Protein AF-A0AAP0LU24-F1 (afdb_monomer_lite)

Organism: NCBI:txid2935761

pLDDT: mean 80.79, std 16.08, range [33.75, 95.12]

InterPro domains:
  IPR026082 ABC transporter A [PTHR19229] (1-252)
  IPR027417 P-loop containing nucleoside triphosphate hydrolase [G3DSA:3.40.50.300] (1-96)
  IPR027417 P-loop containing nucleoside triphosphate hydrolase [SSF52540] (2-59)
  IPR056264 ABCA1-4-like, C-terminal R2 regulatory domain [PF23321] (179-240)

Sequence (254 aa):
MWEVISRLSTRQGKTAVILTTHSMNEAQALCTRIGIMVGGQLRCIGSPQHLKTRFGNFLELEVKPTEVSSVDLEDLCQIIQERVFDIPSQRRSLLDDLEVCIGGIDSISSENATAAEISLSQEMLLIVGRWLGNEERIKTLISSSSSPDRIFGEQLSEQLVRDGGIQLPIFSEWWLAKEKFAVIDSFILSSFPGSTFQGCNGLSVKYQLPFSEGLSVADVFGFLEQNRNRLGIAEYSISQSTLETIFNHFAANS

Secondary structure (DSSP, 8-state):
-HHHHHHHHTSTT--------S-HHHHHHH-SSEEEEETTEEEEEE-HHHHHHHH--EEEEEEEEPPPPHHHHHHHHHHHHHHHH-S--TTSTTTHHHHTTS------------GGG-EEEHHHHHHHHHHTT-HHHHHHHHHT---TTHHHHHHHHHHHHHHSEEEHHHHHHHHHHHHHHHHHHHHHHHHSTT-EEEEEETTEEEEEEE--TT--HHHHHHHHHHHHHHHTEEEEEEEEPPHHHHHHHHHHT-

Structure (mmCIF, N/CA/C/O backbone):
data_AF-A0AAP0LU24-F1
#
_entry.id   AF-A0AAP0LU24-F1
#
loop_
_atom_site.group_PDB
_atom_site.id
_atom_site.type_symbol
_atom_site.label_atom_id
_atom_site.label_alt_id
_atom_site.label_comp_id
_atom_site.label_asym_id
_atom_site.label_entity_id
_atom_site.label_seq_id
_atom_site.pdbx_PDB_ins_code
_atom_site.Cartn_x
_atom_site.Cartn_y
_atom_site.Cartn_z
_atom_site.occupancy
_atom_site.B_iso_or_equiv
_atom_site.auth_seq_id
_atom_site.auth_comp_id
_atom_site.auth_asym_id
_atom_site.auth_atom_id
_atom_site.pdbx_PDB_model_num
ATOM 1 N N . MET A 1 1 ? 0.987 4.070 38.738 1.00 60.12 1 MET A N 1
ATOM 2 C CA . MET A 1 1 ? 0.000 5.080 38.285 1.00 60.12 1 MET A CA 1
ATOM 3 C C . MET A 1 1 ? -1.311 4.420 37.845 1.00 60.12 1 MET A C 1
ATOM 5 O 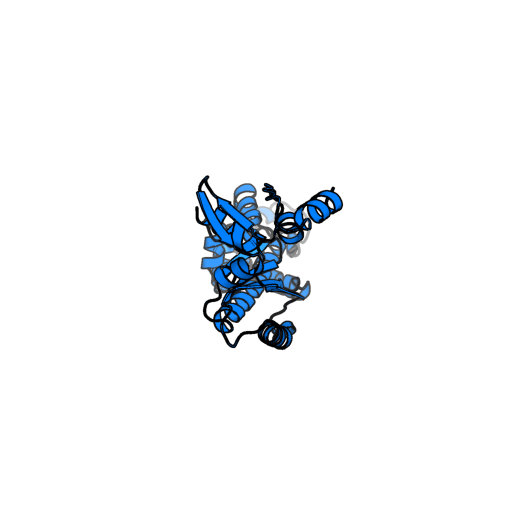O . MET A 1 1 ? -2.324 4.673 38.482 1.00 60.12 1 MET A O 1
ATOM 9 N N . TRP A 1 2 ? -1.288 3.495 36.878 1.00 71.44 2 TRP A N 1
ATOM 10 C CA . TRP A 1 2 ? -2.450 2.711 36.408 1.00 71.44 2 TRP A CA 1
ATOM 11 C C . TRP A 1 2 ? -3.229 1.981 37.512 1.00 71.44 2 TRP A C 1
ATOM 13 O O . TRP A 1 2 ? -4.454 2.048 37.547 1.00 71.44 2 TRP A O 1
ATOM 23 N N . GLU A 1 3 ? -2.533 1.376 38.483 1.00 70.19 3 GLU A N 1
ATOM 24 C CA . GLU A 1 3 ? -3.189 0.747 39.639 1.00 70.19 3 GLU A CA 1
ATOM 25 C C . GLU A 1 3 ? -4.012 1.727 40.477 1.00 70.19 3 GLU A C 1
ATOM 27 O O . GLU A 1 3 ? -5.044 1.352 41.020 1.00 70.19 3 GLU A O 1
ATOM 32 N N . VAL A 1 4 ? -3.580 2.984 40.597 1.00 75.69 4 VAL A N 1
ATOM 33 C CA . VAL A 1 4 ? -4.278 3.982 41.418 1.00 75.69 4 VAL A CA 1
ATOM 34 C C . VAL A 1 4 ? -5.582 4.386 40.738 1.00 75.69 4 VAL A C 1
ATOM 36 O O . VAL A 1 4 ? -6.623 4.409 41.386 1.00 75.69 4 VAL A O 1
ATOM 39 N N . ILE A 1 5 ? -5.544 4.620 39.424 1.00 74.44 5 ILE A N 1
ATOM 40 C CA . ILE A 1 5 ? -6.734 4.941 38.624 1.00 74.44 5 ILE A CA 1
ATOM 41 C C . ILE A 1 5 ? -7.699 3.750 38.613 1.00 74.44 5 ILE A C 1
ATOM 43 O O . ILE A 1 5 ? -8.889 3.924 38.868 1.00 74.44 5 ILE A O 1
ATOM 47 N N . SER A 1 6 ? -7.186 2.529 38.429 1.00 69.38 6 SER A N 1
ATOM 48 C CA . SER A 1 6 ? -7.989 1.304 38.489 1.00 69.38 6 SER A CA 1
ATOM 49 C C . SER A 1 6 ? -8.658 1.128 39.861 1.00 69.38 6 SER A C 1
ATOM 51 O O . SER A 1 6 ? -9.879 0.962 39.936 1.00 69.38 6 SER A O 1
ATOM 53 N N . ARG A 1 7 ? -7.910 1.294 40.964 1.00 69.94 7 ARG A N 1
ATOM 54 C CA . ARG A 1 7 ? -8.439 1.247 42.343 1.00 69.94 7 ARG A CA 1
ATOM 55 C C . ARG A 1 7 ? -9.463 2.346 42.633 1.00 69.94 7 ARG A C 1
ATOM 57 O O . ARG A 1 7 ? -10.377 2.119 43.417 1.00 69.94 7 ARG A O 1
ATOM 64 N N . LEU A 1 8 ? -9.322 3.535 42.044 1.00 68.44 8 LEU A N 1
ATOM 65 C CA . LEU A 1 8 ? -10.290 4.627 42.200 1.00 68.44 8 LEU A CA 1
ATOM 66 C C . LEU A 1 8 ? -11.560 4.385 41.374 1.00 68.44 8 LEU A C 1
ATOM 68 O O . LEU A 1 8 ? -12.656 4.608 41.882 1.00 68.44 8 LEU A O 1
ATOM 72 N N . SER A 1 9 ? -11.428 3.865 40.151 1.00 65.31 9 SER A N 1
ATOM 73 C CA . SER A 1 9 ? -12.562 3.552 39.266 1.00 65.31 9 SER A CA 1
ATOM 74 C C . SER A 1 9 ? -13.443 2.409 39.792 1.00 65.31 9 SER A C 1
ATOM 76 O O . SER A 1 9 ? -14.650 2.390 39.564 1.00 65.31 9 SER A O 1
ATOM 78 N N . THR A 1 10 ? -12.858 1.483 40.559 1.00 65.94 10 THR A N 1
ATOM 79 C CA . THR A 1 10 ? -13.531 0.303 41.133 1.00 65.94 10 THR A CA 1
ATOM 80 C C . THR A 1 10 ? -14.233 0.579 42.468 1.00 65.94 10 THR A C 1
ATOM 82 O O . THR A 1 10 ? -14.956 -0.282 42.977 1.00 65.94 10 THR A O 1
ATOM 85 N N . ARG A 1 11 ? -14.106 1.789 43.039 1.00 65.69 11 ARG A N 1
ATOM 86 C CA . ARG A 1 11 ? -14.824 2.199 44.261 1.00 65.69 11 ARG A CA 1
ATOM 87 C C . ARG A 1 11 ? -16.300 2.507 43.975 1.00 65.69 11 ARG A C 1
ATOM 89 O O . ARG A 1 11 ? -16.693 3.669 43.911 1.00 65.69 11 ARG A O 1
ATOM 96 N N . GLN A 1 12 ? -17.113 1.455 43.835 1.00 59.41 12 GLN A N 1
ATOM 97 C CA . GLN A 1 12 ? -18.589 1.452 43.924 1.00 59.41 12 GLN A CA 1
ATOM 98 C C . GLN A 1 12 ? -19.308 2.694 43.335 1.00 59.41 12 GLN A C 1
ATOM 100 O O . GLN A 1 12 ? -20.220 3.238 43.954 1.00 59.41 12 GLN A O 1
ATOM 105 N N . GLY A 1 13 ? -18.893 3.178 42.157 1.00 61.62 13 GLY A N 1
ATOM 106 C CA . GLY A 1 13 ? -19.610 4.219 41.405 1.00 61.62 13 GLY A CA 1
ATOM 107 C C . GLY A 1 13 ? -19.662 5.627 42.023 1.00 61.62 13 GLY A C 1
ATOM 108 O O . GLY A 1 13 ? -20.459 6.440 41.564 1.00 61.62 13 GLY A O 1
ATOM 109 N N . LYS A 1 14 ? -18.847 5.950 43.040 1.00 72.94 14 LYS A N 1
ATOM 110 C CA . LYS A 1 14 ? -18.898 7.264 43.728 1.00 72.94 14 LYS A CA 1
ATOM 111 C C . LYS A 1 14 ? -18.016 8.354 43.109 1.00 72.94 14 LYS A C 1
ATOM 113 O O . LYS A 1 14 ? -18.111 9.511 43.510 1.00 72.94 14 LYS A O 1
ATOM 118 N N . THR A 1 15 ? -17.149 8.009 42.160 1.00 77.44 15 THR A N 1
ATOM 119 C CA . THR A 1 15 ? -16.182 8.943 41.569 1.00 77.44 15 THR A CA 1
ATOM 120 C C . THR A 1 15 ? -16.136 8.761 40.056 1.00 77.44 15 THR A C 1
ATOM 122 O O . THR A 1 15 ? -15.934 7.650 39.574 1.00 77.44 15 THR A O 1
ATOM 125 N N . ALA A 1 16 ? -16.304 9.857 39.313 1.00 82.44 16 ALA A N 1
ATOM 126 C CA . ALA A 1 16 ? -16.043 9.906 37.879 1.00 82.44 16 ALA A CA 1
ATOM 127 C C . ALA A 1 16 ? -14.623 10.434 37.646 1.00 82.44 16 ALA A C 1
ATOM 129 O O . ALA A 1 16 ? -14.237 11.451 38.222 1.00 82.44 16 ALA A O 1
ATOM 130 N N . VAL A 1 17 ? -13.851 9.742 36.810 1.00 86.12 17 VAL A N 1
ATOM 131 C CA . VAL A 1 17 ? -12.501 10.154 36.412 1.00 86.12 17 VAL A CA 1
ATOM 132 C C . VAL A 1 17 ? -12.540 10.478 34.925 1.00 86.12 17 VAL A C 1
ATOM 134 O O . VAL A 1 17 ? -12.943 9.638 34.124 1.00 86.12 17 VAL A O 1
ATOM 137 N N . ILE A 1 18 ? -12.143 11.697 34.568 1.00 90.00 18 ILE A N 1
ATOM 138 C CA . ILE A 1 18 ? -11.954 12.117 33.179 1.00 90.00 18 ILE A CA 1
ATOM 139 C C . ILE A 1 18 ? -10.454 12.249 32.967 1.00 90.00 18 ILE A C 1
ATOM 141 O O . ILE A 1 18 ? -9.772 12.917 33.741 1.00 90.00 18 ILE A O 1
ATOM 145 N N . LEU A 1 19 ? -9.955 11.601 31.923 1.00 91.00 19 LEU A N 1
ATOM 146 C CA . LEU A 1 19 ? -8.573 11.716 31.489 1.00 91.00 19 LEU A CA 1
ATOM 147 C C . LEU A 1 19 ? -8.545 12.063 30.007 1.00 91.00 19 LEU A C 1
ATOM 149 O O . LEU A 1 19 ? -9.436 11.687 29.245 1.00 91.00 19 LEU A O 1
ATOM 153 N N . THR A 1 20 ? -7.507 12.783 29.617 1.00 92.25 20 THR A N 1
ATOM 154 C CA . THR A 1 20 ? -7.207 13.123 28.231 1.00 92.25 20 THR A CA 1
ATOM 155 C C . THR A 1 20 ? -5.870 12.494 27.887 1.00 92.25 20 THR A C 1
ATOM 157 O O . THR A 1 20 ? -4.882 12.745 28.574 1.00 92.25 20 THR A O 1
ATOM 160 N N . THR A 1 21 ? -5.835 11.689 26.835 1.00 91.50 21 THR A N 1
ATOM 161 C CA . THR A 1 21 ? -4.612 11.069 26.325 1.00 91.50 21 THR A CA 1
ATOM 162 C C . THR A 1 21 ? -4.601 11.157 24.804 1.00 91.50 21 THR A C 1
ATOM 164 O O . THR A 1 21 ? -5.658 11.207 24.176 1.00 91.50 21 THR A O 1
ATOM 167 N N . HIS A 1 22 ? -3.405 11.184 24.223 1.00 89.44 22 HIS A N 1
ATOM 168 C CA . HIS A 1 22 ? -3.198 11.036 22.783 1.00 89.44 22 HIS A CA 1
ATOM 169 C C . HIS A 1 22 ? -3.035 9.559 22.382 1.00 89.44 22 HIS A C 1
ATOM 171 O O . HIS A 1 22 ? -3.050 9.239 21.199 1.00 89.44 22 HIS A O 1
ATOM 177 N N . SER A 1 23 ? -2.883 8.655 23.356 1.00 89.94 23 SER A N 1
ATOM 178 C CA . SER A 1 23 ? -2.685 7.228 23.122 1.00 89.94 23 SER A CA 1
ATOM 179 C C . SER A 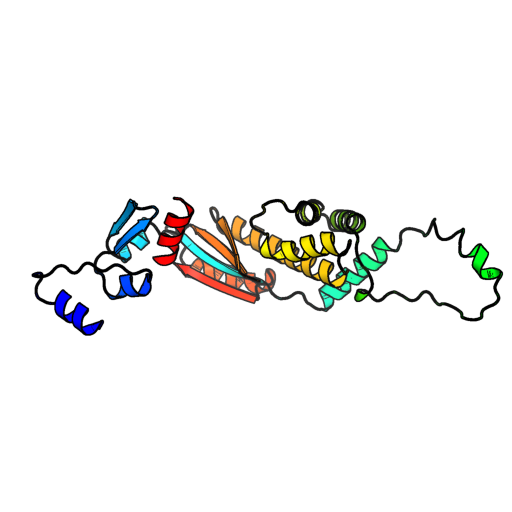1 23 ? -4.010 6.474 23.190 1.00 89.94 23 SER A C 1
ATOM 181 O O . SER A 1 23 ? -4.639 6.364 24.247 1.00 89.94 23 SER A O 1
ATOM 183 N N . MET A 1 24 ? -4.421 5.886 22.065 1.00 88.81 24 MET A N 1
ATOM 184 C CA . MET A 1 24 ? -5.620 5.039 22.025 1.00 88.81 24 MET A CA 1
ATOM 185 C C . MET A 1 24 ? -5.447 3.752 22.836 1.00 88.81 24 MET A C 1
ATOM 187 O O . MET A 1 24 ? -6.422 3.251 23.395 1.00 88.81 24 MET A O 1
ATOM 191 N N . ASN A 1 25 ? -4.213 3.261 22.981 1.00 88.12 25 ASN A N 1
ATOM 192 C CA . ASN A 1 25 ? -3.905 2.106 23.825 1.00 88.12 25 ASN A CA 1
ATOM 193 C C . ASN A 1 25 ? -4.157 2.408 25.311 1.00 88.12 25 ASN A C 1
ATOM 195 O O . ASN A 1 25 ? -4.775 1.603 26.006 1.00 88.12 25 ASN A O 1
ATOM 199 N N . GLU A 1 26 ? -3.749 3.589 25.789 1.00 88.44 26 GLU A N 1
ATOM 200 C CA . GLU A 1 26 ? -4.043 4.056 27.151 1.00 88.44 26 GLU A CA 1
ATOM 201 C C . GLU A 1 26 ? -5.548 4.218 27.379 1.00 88.44 26 GLU A C 1
ATOM 203 O O . GLU A 1 26 ? -6.092 3.697 28.359 1.00 88.44 26 GLU A O 1
ATOM 208 N N . ALA A 1 27 ? -6.227 4.898 26.450 1.00 90.38 27 ALA A N 1
ATOM 209 C CA . ALA A 1 27 ? -7.663 5.128 26.533 1.00 90.38 27 ALA A CA 1
ATOM 210 C C . ALA A 1 27 ? -8.442 3.805 26.570 1.00 90.38 27 ALA A C 1
ATOM 212 O O . ALA A 1 27 ? -9.359 3.652 27.374 1.00 90.38 27 ALA A O 1
ATOM 213 N N . GLN A 1 28 ? -8.062 2.827 25.745 1.00 89.06 28 GLN A N 1
ATOM 214 C CA . GLN A 1 28 ? -8.712 1.518 25.717 1.00 89.06 28 GLN A CA 1
ATOM 215 C C . GLN A 1 28 ? -8.444 0.700 26.990 1.00 89.06 28 GLN A C 1
ATOM 217 O O . GLN A 1 28 ? -9.320 -0.052 27.414 1.00 89.06 28 GLN A O 1
ATOM 222 N N . ALA A 1 29 ? -7.265 0.840 27.603 1.00 87.69 29 ALA A N 1
ATOM 223 C CA . ALA A 1 29 ? -6.901 0.099 28.809 1.00 87.69 29 ALA A CA 1
ATOM 224 C C . ALA A 1 29 ? -7.578 0.633 30.085 1.00 87.69 29 ALA A C 1
ATOM 226 O O . ALA A 1 29 ? -7.892 -0.151 30.981 1.00 87.69 29 ALA A O 1
ATOM 227 N N . LEU A 1 30 ? -7.791 1.950 30.190 1.00 86.62 30 LEU A N 1
ATOM 228 C CA . LEU A 1 30 ? -8.302 2.588 31.413 1.00 86.62 30 LEU A CA 1
ATOM 229 C C . LEU A 1 30 ? -9.767 3.013 31.357 1.00 86.62 30 LEU A C 1
ATOM 231 O O . LEU A 1 30 ? -10.408 3.100 32.408 1.00 86.62 30 LEU A O 1
ATOM 235 N N . CYS A 1 31 ? -10.295 3.338 30.178 1.00 88.38 31 CYS A N 1
ATOM 236 C CA . CYS A 1 31 ? -11.589 4.001 30.075 1.00 88.38 31 CYS A CA 1
ATOM 237 C C . CYS A 1 31 ? -12.717 3.018 29.751 1.00 88.38 31 CYS A C 1
ATOM 239 O O . CYS A 1 31 ? -12.647 2.225 28.816 1.00 88.38 31 CYS A O 1
ATOM 241 N N . THR A 1 32 ? -13.835 3.148 30.468 1.00 89.88 32 THR A N 1
ATOM 242 C CA . THR A 1 32 ? -15.089 2.443 30.146 1.00 89.88 32 THR A CA 1
ATOM 243 C C . THR A 1 32 ? -15.836 3.092 28.978 1.00 89.88 32 THR A C 1
ATOM 245 O O . THR A 1 32 ? -16.594 2.430 28.265 1.00 89.88 32 THR A O 1
ATOM 248 N N . ARG A 1 33 ? -15.615 4.395 28.762 1.00 92.62 33 ARG A N 1
ATOM 249 C CA . ARG A 1 33 ? -16.112 5.175 27.627 1.00 92.62 33 ARG A CA 1
ATOM 250 C C . ARG A 1 33 ? -15.003 6.068 27.094 1.00 92.62 33 ARG A C 1
ATOM 252 O O . ARG A 1 33 ? -14.305 6.711 27.868 1.00 92.62 33 ARG A O 1
ATOM 259 N N . ILE A 1 34 ? -14.894 6.139 25.777 1.00 95.12 34 ILE A N 1
ATOM 260 C CA . ILE A 1 34 ? -13.937 6.972 25.059 1.00 95.12 34 ILE A CA 1
ATOM 261 C C . ILE A 1 34 ? -14.725 8.015 24.276 1.00 95.12 34 ILE A C 1
ATOM 263 O O . ILE A 1 34 ? -15.722 7.689 23.627 1.00 95.12 34 ILE A O 1
ATOM 267 N N . GLY A 1 35 ? -14.295 9.271 24.376 1.00 94.56 35 GLY A N 1
ATOM 268 C CA . GLY A 1 35 ? -14.741 10.365 23.523 1.00 94.56 35 GLY A CA 1
ATOM 269 C C . GLY A 1 35 ? -13.623 10.741 22.558 1.00 94.56 35 GLY A C 1
ATOM 270 O O . GLY A 1 35 ? -12.498 10.951 23.001 1.00 94.56 35 GLY A O 1
ATOM 271 N N . ILE A 1 36 ? -13.922 10.824 21.262 1.00 94.12 36 ILE A N 1
ATOM 272 C CA . ILE A 1 36 ? -12.968 11.282 20.245 1.00 94.12 36 ILE A CA 1
ATOM 273 C C . ILE A 1 36 ? -13.289 12.733 19.901 1.00 94.12 36 ILE A C 1
ATOM 275 O O . ILE A 1 36 ? -14.408 13.044 19.488 1.00 94.12 36 ILE A O 1
ATOM 279 N N . MET A 1 37 ? -12.302 13.611 20.068 1.00 92.38 37 MET A N 1
ATOM 280 C CA . MET A 1 37 ? -12.394 15.030 19.742 1.00 92.38 37 MET A CA 1
ATOM 281 C C . MET A 1 37 ? -11.457 15.357 18.578 1.00 92.38 37 MET A C 1
ATOM 283 O O . MET A 1 37 ? -10.294 14.964 18.601 1.00 92.38 37 MET A O 1
ATOM 287 N N . VAL A 1 38 ? -11.966 16.073 17.576 1.00 92.19 38 VAL A N 1
ATOM 288 C CA . VAL A 1 38 ? -11.227 16.498 16.376 1.00 92.19 38 VAL A CA 1
ATOM 289 C C . VAL A 1 38 ? -11.668 17.917 16.024 1.00 92.19 38 VAL A C 1
ATOM 291 O O . VAL A 1 38 ? -12.863 18.209 16.068 1.00 92.19 38 VAL A O 1
ATOM 294 N N . GLY A 1 39 ? -10.723 18.817 15.732 1.00 90.31 39 GLY A N 1
ATOM 295 C CA . GLY A 1 39 ? -11.038 20.205 15.357 1.00 90.31 39 GLY A CA 1
ATOM 296 C C . GLY A 1 39 ? -11.828 20.979 16.424 1.00 90.31 39 GLY A C 1
ATOM 297 O O . GLY A 1 39 ? -12.681 21.797 16.097 1.00 90.31 39 GLY A O 1
ATOM 298 N N . GLY A 1 40 ? -11.618 20.671 17.710 1.00 91.44 40 GLY A N 1
ATOM 299 C CA . GLY A 1 40 ? -12.366 21.274 18.822 1.00 91.44 40 GLY A CA 1
ATOM 300 C C . GLY A 1 40 ? -13.803 20.760 18.995 1.00 91.44 40 GLY A C 1
ATOM 301 O O . GLY A 1 40 ? -14.519 21.245 19.869 1.00 91.44 40 GLY A O 1
ATOM 302 N N . GLN A 1 41 ? -14.235 19.767 18.209 1.00 93.06 41 GLN A N 1
ATOM 303 C CA . GLN A 1 41 ? -15.572 19.177 18.292 1.00 93.06 41 GLN A CA 1
ATOM 304 C C . GLN A 1 41 ? -15.520 17.717 18.747 1.00 93.06 41 GLN A C 1
ATOM 306 O O . GLN A 1 41 ? -14.683 16.934 18.295 1.00 93.06 41 GLN A O 1
ATOM 311 N N . LEU A 1 42 ? -16.449 17.323 19.623 1.00 92.88 42 LEU A N 1
ATOM 312 C CA . LEU A 1 42 ? -16.614 15.927 20.032 1.00 92.88 42 LEU A CA 1
ATOM 313 C C . LEU A 1 42 ? -17.317 15.146 18.912 1.00 92.88 42 LEU A C 1
ATOM 315 O O . LEU A 1 42 ? -18.514 15.316 18.688 1.00 92.88 42 LEU A O 1
ATOM 319 N N . ARG A 1 43 ? -16.576 14.284 18.216 1.00 92.81 43 ARG A N 1
ATOM 320 C CA . ARG A 1 43 ? -17.060 13.529 17.050 1.00 92.81 43 ARG A CA 1
ATOM 321 C C . ARG A 1 43 ? -17.891 12.316 17.449 1.00 92.81 43 ARG A C 1
ATOM 323 O O . ARG A 1 43 ? -18.926 12.048 16.848 1.00 92.81 43 ARG A O 1
ATOM 330 N N . CYS A 1 44 ? -17.461 11.587 18.475 1.00 91.56 44 CYS A N 1
ATOM 331 C CA . CYS A 1 44 ? -18.202 10.441 18.992 1.00 91.56 44 CYS A CA 1
ATOM 332 C C . CYS A 1 44 ? -17.863 10.151 20.454 1.00 91.56 44 CYS A C 1
ATOM 334 O O . CYS A 1 44 ? -16.796 10.518 20.943 1.00 91.56 44 CYS A O 1
ATOM 336 N N . ILE A 1 45 ? -18.761 9.441 21.139 1.00 94.94 45 ILE A N 1
ATOM 337 C CA . ILE A 1 45 ? -18.557 8.944 22.500 1.00 94.94 45 ILE A CA 1
ATOM 338 C C . ILE A 1 45 ? -19.217 7.574 22.668 1.00 94.94 45 ILE A C 1
ATOM 340 O O . ILE A 1 45 ? -20.364 7.379 22.271 1.00 94.94 45 ILE A O 1
ATOM 344 N N . GLY A 1 46 ? -18.526 6.623 23.289 1.00 94.25 46 GLY A N 1
ATOM 345 C CA . GLY A 1 46 ? -19.0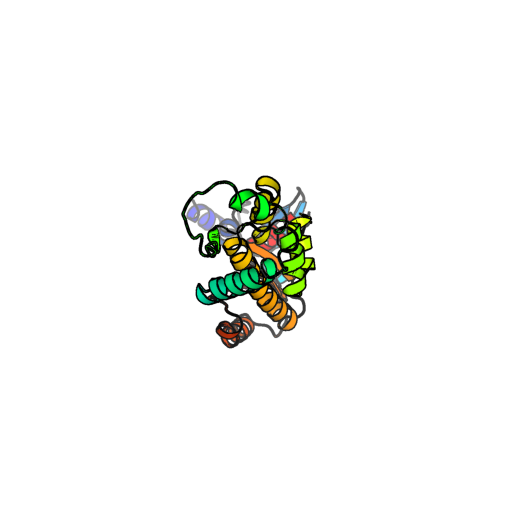52 5.270 23.489 1.00 94.25 46 GLY A CA 1
ATOM 346 C C . GLY A 1 46 ? -18.052 4.348 24.171 1.00 94.25 46 GLY A C 1
ATOM 347 O O . GLY A 1 46 ? -16.943 4.768 24.483 1.00 94.25 46 GLY A O 1
ATOM 348 N N . SER A 1 47 ? -18.430 3.094 24.423 1.00 93.44 47 SER A N 1
ATOM 349 C CA . SER A 1 47 ? -17.448 2.080 24.823 1.00 93.44 47 SER A CA 1
ATOM 350 C C . SER A 1 47 ? -16.490 1.778 23.659 1.00 93.44 47 SER A C 1
ATOM 352 O O . SER A 1 47 ? -16.883 1.947 22.500 1.00 93.44 47 SER A O 1
ATOM 354 N N . PRO A 1 48 ? -15.263 1.288 23.922 1.00 90.31 48 PRO A N 1
ATOM 355 C CA . PRO A 1 48 ? -14.326 0.883 22.871 1.00 90.31 48 PRO A CA 1
ATOM 356 C C . PRO A 1 48 ? -14.958 -0.041 21.822 1.00 90.31 48 PRO A C 1
ATOM 358 O O . PRO A 1 48 ? -14.809 0.176 20.623 1.00 90.31 48 PRO A O 1
ATOM 361 N N . GLN A 1 49 ? -15.723 -1.038 22.276 1.00 87.56 49 GLN A N 1
ATOM 362 C CA . GLN A 1 49 ? -16.408 -1.984 21.398 1.00 87.56 49 GLN A CA 1
ATOM 363 C C . GLN A 1 49 ? -17.509 -1.307 20.575 1.00 87.56 49 GLN A C 1
ATOM 365 O O . GLN A 1 49 ? -17.581 -1.527 19.373 1.00 87.56 49 GLN A O 1
ATOM 370 N N . HIS A 1 50 ? -18.317 -0.430 21.185 1.00 89.81 50 HIS A N 1
ATOM 371 C CA . HIS A 1 50 ? -19.349 0.312 20.459 1.00 89.81 50 HIS A CA 1
ATOM 372 C C . HIS A 1 50 ? -18.752 1.180 19.348 1.00 89.81 50 HIS A C 1
ATOM 374 O O . HIS A 1 50 ? -19.293 1.217 18.247 1.00 89.81 50 HIS A O 1
ATOM 380 N N . LEU A 1 51 ? -17.637 1.865 19.620 1.00 90.12 51 LEU A N 1
ATOM 381 C CA . LEU A 1 51 ? -16.973 2.698 18.620 1.00 90.12 51 LEU A CA 1
ATOM 382 C C . LEU A 1 51 ? -16.416 1.857 17.464 1.00 90.12 51 LEU A C 1
ATOM 384 O O . LEU A 1 51 ? -16.636 2.223 16.313 1.00 90.12 51 LEU A O 1
ATOM 388 N N . LYS A 1 52 ? -15.789 0.707 17.752 1.00 87.00 52 LYS A N 1
ATOM 389 C CA . LYS A 1 52 ? -15.317 -0.232 16.718 1.00 87.00 52 LYS A CA 1
ATOM 390 C C . LYS A 1 52 ? -16.461 -0.782 15.869 1.00 87.00 52 LYS A C 1
ATOM 392 O O . LYS A 1 52 ? -16.375 -0.754 14.653 1.00 87.00 52 LYS A O 1
ATOM 397 N N . THR A 1 53 ? -17.570 -1.198 16.474 1.00 82.94 53 THR A N 1
ATOM 398 C CA . THR A 1 53 ? -18.735 -1.696 15.721 1.00 82.94 53 THR A CA 1
ATOM 399 C C . THR A 1 53 ? -19.445 -0.597 14.926 1.00 82.94 53 THR A C 1
ATOM 401 O O . THR A 1 53 ? -20.015 -0.857 13.871 1.00 82.94 53 THR A O 1
ATOM 404 N N . ARG A 1 54 ? -19.458 0.643 15.423 1.00 84.50 54 ARG A N 1
ATOM 405 C CA . ARG A 1 54 ? -20.170 1.745 14.763 1.00 84.50 54 ARG A CA 1
ATOM 406 C C . ARG A 1 54 ? -19.363 2.395 13.642 1.00 84.50 54 ARG A C 1
ATOM 408 O O . ARG A 1 54 ? -19.955 2.819 12.655 1.00 84.50 54 ARG A O 1
ATOM 415 N N . PHE A 1 55 ? -18.050 2.514 13.813 1.00 85.62 55 PHE A N 1
ATOM 416 C CA . PHE A 1 55 ? -17.179 3.280 12.915 1.00 85.62 55 PHE A CA 1
ATOM 417 C C . PHE A 1 55 ? -16.058 2.447 12.284 1.00 85.62 55 PHE A C 1
ATOM 419 O O . PHE A 1 55 ? -15.369 2.944 11.404 1.00 85.62 55 PHE A O 1
ATOM 426 N N . GLY A 1 56 ? -15.877 1.200 12.714 1.00 78.81 56 GLY A N 1
ATOM 427 C CA . GLY A 1 56 ? -14.781 0.318 12.321 1.00 78.81 56 GLY A CA 1
ATOM 428 C C . GLY A 1 56 ? -15.194 -0.875 11.457 1.00 78.81 56 GLY A C 1
ATOM 429 O O . GLY A 1 56 ? -14.539 -1.918 11.494 1.00 78.81 56 GLY A O 1
ATOM 430 N N . ASN A 1 57 ? -16.277 -0.748 10.686 1.00 78.69 57 ASN A N 1
ATOM 431 C CA . ASN A 1 57 ? -16.786 -1.806 9.802 1.00 78.69 57 ASN A CA 1
ATOM 432 C C . ASN A 1 57 ? -15.973 -1.918 8.504 1.00 78.69 57 ASN A C 1
ATOM 434 O O . ASN A 1 57 ? -16.507 -1.860 7.398 1.00 78.69 57 ASN A O 1
ATOM 438 N N . PHE A 1 58 ? -14.665 -2.080 8.647 1.00 86.62 58 PHE A N 1
ATOM 439 C CA . PHE A 1 58 ? -13.743 -2.360 7.560 1.00 86.62 58 PHE A CA 1
ATOM 440 C C . PHE A 1 58 ? -12.529 -3.129 8.086 1.00 86.62 58 PHE A C 1
ATOM 442 O O . PHE A 1 58 ? -12.203 -3.084 9.280 1.00 86.62 58 PHE A O 1
ATOM 449 N N . LEU A 1 59 ? -11.875 -3.844 7.178 1.00 88.62 59 LEU A N 1
ATOM 450 C CA . LEU A 1 59 ? -10.592 -4.493 7.414 1.00 88.62 59 LEU A CA 1
ATOM 451 C C . LEU A 1 59 ? -9.491 -3.670 6.755 1.00 88.62 59 LEU A C 1
ATOM 453 O O . LEU A 1 59 ? -9.699 -3.070 5.702 1.00 88.62 59 LEU A O 1
ATOM 457 N N . GLU A 1 60 ? -8.325 -3.664 7.373 1.00 89.56 60 GLU A N 1
ATOM 458 C CA . GLU A 1 60 ? -7.102 -3.132 6.793 1.00 89.56 60 GLU A CA 1
ATOM 459 C C . GLU A 1 60 ? -6.296 -4.314 6.261 1.00 89.56 60 GLU A C 1
ATOM 461 O O . GLU A 1 60 ? -6.026 -5.271 6.989 1.00 89.56 60 GLU A O 1
ATOM 466 N N . LEU A 1 61 ? -5.953 -4.258 4.979 1.00 92.81 61 LEU A N 1
ATOM 467 C CA . LEU A 1 61 ? -5.089 -5.217 4.312 1.00 92.81 61 LEU A CA 1
ATOM 468 C C . LEU A 1 61 ? -3.814 -4.493 3.888 1.00 92.81 61 LEU A C 1
ATOM 470 O O . LEU A 1 61 ? -3.868 -3.557 3.097 1.00 92.81 61 LEU A O 1
ATOM 474 N N . GLU A 1 62 ? -2.669 -4.950 4.376 1.00 93.62 62 GLU A N 1
ATOM 475 C CA . GLU A 1 62 ? -1.357 -4.492 3.923 1.00 93.62 62 GLU A CA 1
ATOM 476 C C . GLU A 1 62 ? -0.673 -5.616 3.146 1.00 93.62 62 GLU A C 1
ATOM 478 O O . GLU A 1 62 ? -0.580 -6.736 3.645 1.00 93.62 62 GLU A O 1
ATOM 483 N N . VAL A 1 63 ? -0.210 -5.331 1.929 1.00 94.06 63 VAL A N 1
ATOM 484 C CA . VAL A 1 63 ? 0.423 -6.304 1.027 1.00 94.06 63 VAL A CA 1
ATOM 485 C C . VAL A 1 63 ? 1.796 -5.799 0.613 1.00 94.06 63 VAL A C 1
ATOM 487 O O . VAL A 1 63 ? 1.936 -4.668 0.153 1.00 94.06 63 VAL A O 1
ATOM 490 N N . LYS A 1 64 ? 2.806 -6.657 0.729 1.00 93.12 64 LYS A N 1
ATOM 491 C CA . LYS A 1 64 ? 4.173 -6.412 0.274 1.00 93.12 64 LYS A CA 1
ATOM 492 C C . LYS A 1 64 ? 4.503 -7.373 -0.873 1.00 93.12 64 LYS A C 1
ATOM 494 O O . LYS A 1 64 ? 4.496 -8.591 -0.657 1.00 93.12 64 LYS A O 1
ATOM 499 N N . PRO A 1 65 ? 4.792 -6.876 -2.085 1.00 92.12 65 PRO A N 1
ATOM 500 C CA . PRO A 1 65 ? 5.233 -7.731 -3.176 1.00 92.12 65 PRO A CA 1
ATOM 501 C C . PRO A 1 65 ? 6.624 -8.311 -2.920 1.00 92.12 65 PRO A C 1
ATOM 503 O O . PRO A 1 65 ? 7.399 -7.830 -2.097 1.00 92.12 65 PRO A O 1
ATOM 506 N N . THR A 1 66 ? 6.936 -9.353 -3.673 1.00 93.12 66 THR A N 1
ATOM 507 C CA . THR A 1 66 ? 8.289 -9.877 -3.839 1.00 93.12 66 THR A CA 1
ATOM 508 C C . THR A 1 66 ? 9.175 -8.867 -4.547 1.00 93.12 66 THR A C 1
ATOM 510 O O . THR A 1 66 ? 8.743 -8.188 -5.484 1.00 93.12 66 THR A O 1
ATOM 513 N N . GLU A 1 67 ? 10.435 -8.825 -4.129 1.00 90.56 67 GLU A N 1
ATOM 514 C CA . GLU A 1 67 ? 11.477 -8.047 -4.793 1.00 90.56 67 GLU A CA 1
ATOM 515 C C . GLU A 1 67 ? 11.603 -8.454 -6.269 1.00 90.56 67 GLU A C 1
ATOM 517 O O . GLU A 1 67 ? 11.199 -9.549 -6.685 1.00 90.56 67 GLU A O 1
ATOM 522 N N . VAL A 1 68 ? 12.078 -7.526 -7.096 1.00 90.00 68 VAL A N 1
ATOM 523 C CA . VAL A 1 68 ? 12.344 -7.792 -8.512 1.00 90.00 68 VAL A CA 1
ATOM 524 C C . VAL A 1 68 ? 13.521 -8.763 -8.593 1.00 90.00 68 VAL A C 1
ATOM 526 O O . VAL A 1 68 ? 14.527 -8.570 -7.915 1.00 90.00 68 VAL A O 1
ATOM 529 N N . SER A 1 69 ? 13.383 -9.843 -9.368 1.00 92.62 69 SER A N 1
ATOM 530 C CA . SER A 1 69 ? 14.481 -10.798 -9.513 1.00 92.62 69 SER A CA 1
ATOM 531 C C . SER A 1 69 ? 15.576 -10.199 -10.398 1.00 92.62 69 SER A C 1
ATOM 533 O O . SER A 1 69 ? 15.283 -9.433 -11.316 1.00 92.62 69 SER A O 1
ATOM 535 N N . SER A 1 70 ? 16.840 -10.548 -10.142 1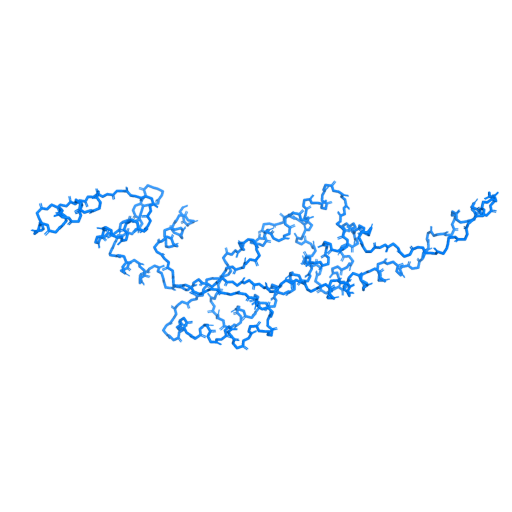.00 91.56 70 SER A N 1
ATOM 536 C CA . SER A 1 70 ? 17.955 -10.072 -10.973 1.00 91.56 70 SER A CA 1
ATOM 537 C C . SER A 1 70 ? 17.808 -10.511 -12.429 1.00 91.56 70 SER A C 1
ATOM 539 O O . SER A 1 70 ? 18.159 -9.758 -13.323 1.00 91.56 70 SER A O 1
ATOM 541 N N . VAL A 1 71 ? 17.226 -11.693 -12.657 1.00 93.19 71 VAL A N 1
ATOM 542 C CA . VAL A 1 71 ? 16.969 -12.234 -13.996 1.00 93.19 71 VAL A CA 1
ATOM 543 C C . VAL A 1 71 ? 15.954 -11.369 -14.741 1.00 93.19 71 VAL A C 1
ATOM 545 O O . VAL A 1 71 ? 16.260 -10.891 -15.824 1.00 93.19 71 VAL A O 1
ATOM 548 N N . ASP A 1 72 ? 14.794 -11.078 -14.136 1.00 92.94 72 ASP A N 1
ATOM 549 C CA . ASP A 1 72 ? 13.774 -10.227 -14.775 1.00 92.94 72 ASP A CA 1
ATOM 550 C C . ASP A 1 72 ? 14.313 -8.812 -15.052 1.00 92.94 72 ASP A C 1
ATOM 552 O O . ASP A 1 72 ? 13.967 -8.181 -16.053 1.00 92.94 72 ASP A O 1
ATOM 556 N N . LEU A 1 73 ? 15.156 -8.303 -14.146 1.00 92.75 73 LEU A N 1
ATOM 557 C CA . LEU A 1 73 ? 15.784 -6.995 -14.282 1.00 92.75 73 LEU A CA 1
ATOM 558 C C . LEU A 1 73 ? 16.774 -6.960 -15.452 1.00 92.75 73 LEU A C 1
ATOM 560 O O . LEU A 1 73 ? 16.722 -6.031 -16.260 1.00 92.75 73 LEU A O 1
ATOM 564 N N . GLU A 1 74 ? 17.664 -7.950 -15.535 1.00 91.06 74 GLU A N 1
ATOM 565 C CA . GLU A 1 74 ? 18.635 -8.102 -16.622 1.00 91.06 74 GLU A CA 1
ATOM 566 C C . GLU A 1 74 ? 17.923 -8.278 -17.967 1.00 91.06 74 GLU A C 1
ATOM 568 O O . GLU A 1 74 ? 18.246 -7.565 -18.919 1.00 91.06 74 GLU A O 1
ATOM 573 N N . ASP A 1 75 ? 16.892 -9.126 -18.019 1.00 93.19 75 ASP A N 1
ATOM 574 C CA . ASP A 1 75 ? 16.081 -9.364 -19.214 1.00 93.19 75 ASP A CA 1
ATOM 575 C C . ASP A 1 75 ? 15.414 -8.070 -19.709 1.00 93.19 75 ASP A C 1
ATOM 577 O O . ASP A 1 75 ? 15.480 -7.743 -20.898 1.00 93.19 75 ASP A O 1
ATOM 581 N N . LEU A 1 76 ? 14.803 -7.283 -18.814 1.00 93.50 76 LEU A N 1
ATOM 582 C CA . LEU A 1 76 ? 14.176 -6.017 -19.205 1.00 93.50 76 LEU A CA 1
ATOM 583 C C . LEU A 1 76 ? 15.213 -4.978 -19.657 1.00 93.50 76 LEU A C 1
ATOM 585 O O . LEU A 1 76 ? 14.983 -4.280 -20.649 1.00 93.50 76 LEU A O 1
ATOM 589 N N . CYS A 1 77 ? 16.357 -4.890 -18.972 1.00 91.88 77 CYS A N 1
ATOM 590 C CA . CYS A 1 77 ? 17.448 -4.002 -19.377 1.00 91.88 77 CYS A CA 1
ATOM 591 C C . CYS A 1 77 ? 17.952 -4.355 -20.783 1.00 91.88 77 CYS A C 1
ATOM 593 O O . CYS A 1 77 ? 18.060 -3.465 -21.627 1.00 91.88 77 CYS A O 1
ATOM 595 N N . GLN A 1 78 ? 18.189 -5.642 -21.052 1.00 89.56 78 GLN A N 1
ATOM 596 C CA . GLN A 1 78 ? 18.607 -6.160 -22.355 1.00 89.56 78 GLN A CA 1
ATOM 597 C C . GLN A 1 78 ? 17.589 -5.786 -23.445 1.00 89.56 78 GLN A C 1
ATOM 599 O O . GLN A 1 78 ? 17.958 -5.199 -24.463 1.00 89.56 78 GLN A O 1
ATOM 604 N N . ILE A 1 79 ? 16.296 -6.039 -23.202 1.00 90.38 79 ILE A N 1
ATOM 605 C CA . ILE A 1 79 ? 15.217 -5.731 -24.154 1.00 90.38 79 ILE A CA 1
ATOM 606 C C . ILE A 1 79 ? 15.161 -4.234 -24.470 1.00 90.38 79 ILE A C 1
ATOM 608 O O . ILE A 1 79 ? 14.990 -3.860 -25.631 1.00 90.38 79 ILE A O 1
ATOM 612 N N . ILE A 1 80 ? 15.270 -3.367 -23.458 1.00 90.19 80 ILE A N 1
ATOM 613 C CA . ILE A 1 80 ? 15.236 -1.913 -23.659 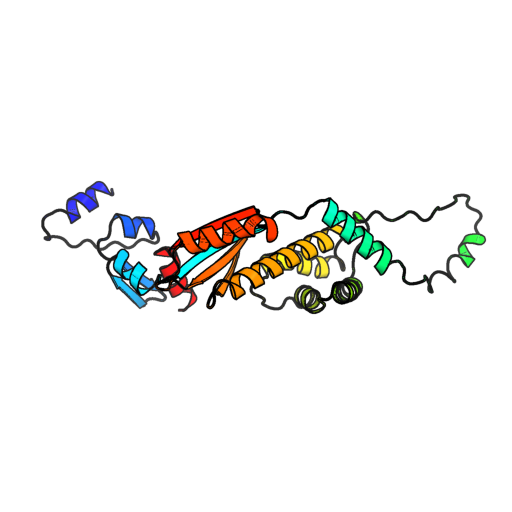1.00 90.19 80 ILE A CA 1
ATOM 614 C C . ILE A 1 80 ? 16.497 -1.447 -24.392 1.00 90.19 80 ILE A C 1
ATOM 616 O O . ILE A 1 80 ? 16.391 -0.619 -25.295 1.00 90.19 80 ILE A O 1
ATOM 620 N N . GLN A 1 81 ? 17.668 -1.983 -24.044 1.00 87.06 81 GLN A N 1
ATOM 621 C CA . GLN A 1 81 ? 18.935 -1.640 -24.684 1.00 87.06 81 GLN A CA 1
ATOM 622 C C . GLN A 1 81 ? 18.919 -1.990 -26.177 1.00 87.06 81 GLN A C 1
ATOM 624 O O . GLN A 1 81 ? 19.167 -1.121 -27.008 1.00 87.06 81 GLN A O 1
ATOM 629 N N . GLU A 1 82 ? 18.546 -3.213 -26.546 1.00 84.25 82 GLU A N 1
ATOM 630 C CA . GLU A 1 82 ? 18.454 -3.610 -27.959 1.00 84.25 82 GLU A CA 1
ATOM 631 C C . GLU A 1 82 ? 17.521 -2.670 -28.730 1.00 84.25 82 GLU A C 1
ATOM 633 O O . GLU A 1 82 ? 17.857 -2.143 -29.782 1.00 84.25 82 GLU A O 1
ATOM 638 N N . ARG A 1 83 ? 16.373 -2.344 -28.142 1.00 82.25 83 ARG A N 1
ATOM 639 C CA . ARG A 1 83 ? 15.295 -1.612 -28.807 1.00 82.25 83 ARG A CA 1
ATOM 640 C C . ARG A 1 83 ? 15.476 -0.099 -28.903 1.00 82.25 83 ARG A C 1
ATOM 642 O O . ARG A 1 83 ? 15.047 0.502 -29.888 1.00 82.25 83 ARG A O 1
ATOM 649 N N . VAL A 1 84 ? 16.065 0.526 -27.888 1.00 76.88 84 VAL A N 1
ATOM 650 C CA . VAL A 1 84 ? 16.339 1.972 -27.878 1.00 76.88 84 VAL A CA 1
ATOM 651 C C . VAL A 1 84 ? 17.551 2.295 -28.754 1.00 76.88 84 VAL A C 1
ATOM 653 O O . VAL A 1 84 ? 17.586 3.366 -29.364 1.00 76.88 84 VAL A O 1
ATOM 656 N N . PHE A 1 85 ? 18.511 1.369 -28.865 1.00 70.25 85 PHE A N 1
ATOM 657 C CA . PHE A 1 85 ? 19.751 1.572 -29.617 1.00 70.25 85 PHE A CA 1
ATOM 658 C C . PHE A 1 85 ? 19.762 0.945 -31.029 1.00 70.25 85 PHE A C 1
ATOM 660 O O . PHE A 1 85 ? 20.621 1.329 -31.820 1.00 70.25 85 PHE A O 1
ATOM 667 N N . ASP A 1 86 ? 18.774 0.117 -31.407 1.00 55.09 86 ASP A N 1
ATOM 668 C CA . ASP A 1 86 ? 18.553 -0.359 -32.795 1.00 55.09 86 ASP A CA 1
ATOM 669 C C . ASP A 1 86 ? 17.884 0.668 -33.732 1.00 55.09 86 ASP A C 1
ATOM 671 O O . ASP A 1 86 ? 17.512 0.352 -34.867 1.00 55.09 86 ASP A O 1
ATOM 675 N N . ILE A 1 87 ? 17.740 1.933 -33.323 1.00 43.53 87 ILE A N 1
ATOM 676 C CA . ILE A 1 87 ? 17.423 2.988 -34.291 1.00 43.53 87 ILE A CA 1
ATOM 677 C C . ILE A 1 87 ? 18.636 3.090 -35.232 1.00 43.53 87 ILE A C 1
ATOM 679 O O . ILE A 1 87 ? 19.719 3.457 -34.762 1.00 43.53 87 ILE A O 1
ATOM 683 N N . PRO A 1 88 ? 18.504 2.785 -36.544 1.00 40.69 88 PRO A N 1
ATOM 684 C CA . PRO A 1 88 ? 19.634 2.818 -37.455 1.00 40.69 88 PRO A CA 1
ATOM 685 C C . PRO A 1 88 ? 20.259 4.200 -37.374 1.00 40.69 88 PRO A C 1
ATOM 687 O O . PRO A 1 88 ? 19.580 5.228 -37.437 1.00 40.69 88 PRO A O 1
ATOM 690 N N . SER A 1 89 ? 21.566 4.193 -37.163 1.00 39.59 89 SER A N 1
ATOM 691 C CA . SER A 1 89 ? 22.412 5.313 -36.791 1.00 39.59 89 SER A CA 1
ATOM 692 C C . SER A 1 89 ? 22.520 6.334 -37.929 1.00 39.59 89 SER A C 1
ATOM 694 O O . SER A 1 89 ? 23.600 6.607 -38.439 1.00 39.59 89 SER A O 1
ATOM 696 N N . GLN A 1 90 ? 21.421 6.964 -38.343 1.00 38.41 90 GLN A N 1
ATOM 697 C CA . GLN A 1 90 ? 21.410 7.933 -39.443 1.00 38.41 90 GLN A CA 1
ATOM 698 C C . GLN A 1 90 ? 21.893 9.332 -39.011 1.00 38.41 90 GLN A C 1
ATOM 700 O O . GLN A 1 90 ? 21.581 10.343 -39.635 1.00 38.41 90 GLN A O 1
ATOM 705 N N . ARG A 1 91 ? 22.696 9.386 -37.940 1.00 37.28 91 ARG A N 1
ATOM 706 C CA . ARG A 1 91 ? 23.581 10.507 -37.591 1.00 37.28 91 ARG A CA 1
ATOM 707 C C . ARG A 1 91 ? 25.025 10.077 -37.292 1.00 37.28 91 ARG A C 1
ATOM 709 O O . ARG A 1 91 ? 25.768 10.870 -36.727 1.00 37.28 91 ARG A O 1
ATOM 716 N N . ARG A 1 92 ? 25.447 8.858 -37.658 1.00 43.16 92 ARG A N 1
ATOM 717 C CA . ARG A 1 92 ? 26.873 8.472 -37.591 1.00 43.16 92 ARG A CA 1
ATOM 718 C C . ARG A 1 92 ? 27.651 8.732 -38.889 1.00 43.16 92 ARG A C 1
ATOM 720 O O . ARG A 1 92 ? 28.865 8.667 -38.888 1.00 43.16 92 ARG A O 1
ATOM 727 N N . SER A 1 93 ? 27.001 9.150 -39.976 1.00 44.25 93 SER A N 1
ATOM 728 C CA . SER A 1 93 ? 27.651 9.276 -41.293 1.00 44.25 93 SER A CA 1
ATOM 729 C C . SER A 1 93 ? 28.338 10.623 -41.587 1.00 44.25 93 SER A C 1
ATOM 731 O O . SER A 1 93 ? 28.377 11.019 -42.746 1.00 44.25 93 SER A O 1
ATOM 733 N N . LEU A 1 94 ? 28.800 11.381 -40.587 1.00 43.72 94 LEU A N 1
ATOM 734 C CA . LEU A 1 94 ? 29.553 12.629 -40.847 1.00 43.72 94 LEU A CA 1
ATOM 735 C C . LEU A 1 94 ? 30.768 12.849 -39.938 1.00 43.72 94 LEU A C 1
ATOM 737 O O . LEU A 1 94 ? 31.615 13.671 -40.272 1.00 43.72 94 LEU A O 1
ATOM 741 N N . LEU A 1 95 ? 30.859 12.153 -38.802 1.00 46.31 95 LEU A N 1
ATOM 742 C CA . LEU A 1 95 ? 31.995 12.279 -37.882 1.00 46.31 95 LEU A CA 1
ATOM 743 C C . LEU A 1 95 ? 33.030 11.164 -38.095 1.00 46.31 95 LEU A C 1
ATOM 745 O O . LEU A 1 95 ? 34.220 11.455 -38.035 1.00 46.31 95 LEU A O 1
ATOM 749 N N . ASP A 1 96 ? 32.601 9.958 -38.484 1.00 48.03 96 ASP A N 1
ATOM 750 C CA . ASP A 1 96 ? 33.513 8.846 -38.809 1.00 48.03 96 ASP A CA 1
ATOM 751 C C . ASP A 1 96 ? 34.379 9.143 -40.050 1.00 48.03 96 ASP A C 1
ATOM 753 O O . ASP A 1 96 ? 35.545 8.757 -40.111 1.00 48.03 96 ASP A O 1
ATOM 757 N N . ASP A 1 97 ? 33.865 9.924 -41.008 1.00 46.03 97 ASP A N 1
ATOM 758 C CA . ASP A 1 97 ? 34.639 10.360 -42.181 1.00 46.03 97 ASP A CA 1
ATOM 759 C C . ASP A 1 97 ? 35.776 11.338 -41.818 1.00 46.03 97 ASP A C 1
ATOM 761 O O . ASP A 1 97 ? 36.703 11.534 -42.609 1.00 46.03 97 ASP A O 1
ATOM 765 N N . LEU A 1 98 ? 35.744 11.947 -40.623 1.00 44.81 98 LEU A N 1
ATOM 766 C CA . LEU A 1 98 ? 36.818 12.817 -40.136 1.00 44.81 98 LEU A CA 1
ATOM 767 C C . LEU A 1 98 ? 37.885 12.057 -39.331 1.00 44.81 98 LEU A C 1
ATOM 769 O O . LEU A 1 98 ? 39.033 12.503 -39.282 1.00 44.81 98 LEU A O 1
ATOM 773 N N . GLU A 1 99 ? 37.539 10.914 -38.734 1.00 45.34 99 GLU A N 1
ATOM 774 C CA . GLU A 1 99 ? 38.451 10.116 -37.900 1.00 45.34 99 GLU A CA 1
ATOM 775 C C . GLU A 1 99 ? 39.427 9.264 -38.726 1.00 45.34 99 GLU A C 1
ATOM 777 O O . GLU A 1 99 ? 40.551 9.008 -38.298 1.00 45.34 99 GLU A O 1
ATOM 782 N N . VAL A 1 100 ? 39.077 8.931 -39.973 1.00 49.84 100 VAL A N 1
ATOM 783 C CA . VAL A 1 100 ? 39.965 8.190 -40.892 1.00 49.84 100 VAL A CA 1
ATOM 784 C C . VAL A 1 100 ? 41.225 8.991 -41.277 1.00 49.84 100 VAL A C 1
ATOM 786 O O . VAL A 1 100 ? 42.228 8.413 -41.698 1.00 49.84 100 VAL A O 1
ATOM 789 N N . CYS A 1 101 ? 41.230 10.317 -41.099 1.00 43.00 101 CYS A N 1
ATOM 790 C CA . CYS A 1 101 ? 42.361 11.170 -41.482 1.00 43.00 101 CYS A CA 1
ATOM 791 C C . CYS A 1 101 ? 43.400 11.416 -40.373 1.00 43.00 101 CYS A C 1
ATOM 793 O O . CYS A 1 101 ? 44.425 12.045 -40.647 1.00 43.00 101 CYS A O 1
ATOM 795 N N . ILE A 1 102 ? 43.197 10.923 -39.148 1.00 46.12 102 ILE A N 1
ATOM 796 C CA . ILE A 1 102 ? 44.189 11.043 -38.071 1.00 46.12 102 ILE A CA 1
ATOM 797 C C . ILE A 1 102 ? 44.567 9.631 -37.637 1.00 46.12 102 ILE A C 1
ATOM 799 O O . ILE A 1 102 ? 43.922 9.032 -36.790 1.00 46.12 102 ILE A O 1
ATOM 803 N N . GLY A 1 103 ? 45.611 9.087 -38.268 1.00 44.50 103 GLY A N 1
ATOM 804 C CA . GLY A 1 103 ? 46.132 7.751 -37.986 1.00 44.50 103 GLY A CA 1
ATOM 805 C C . GLY A 1 103 ? 46.422 7.540 -36.499 1.00 44.50 103 GLY A C 1
ATOM 806 O O . GLY A 1 103 ? 47.465 7.953 -35.997 1.00 44.50 103 GLY A O 1
ATOM 807 N N . GLY A 1 104 ? 45.498 6.865 -35.824 1.00 36.31 104 GLY A N 1
ATOM 808 C CA . GLY A 1 104 ? 45.603 6.382 -34.459 1.00 36.31 104 GLY A CA 1
ATOM 809 C C . GLY A 1 104 ? 45.028 4.977 -34.431 1.00 36.31 104 GLY A C 1
ATOM 810 O O . GLY A 1 104 ? 43.851 4.763 -34.691 1.00 36.31 104 GLY A O 1
ATOM 811 N N . ILE A 1 105 ? 45.905 4.010 -34.219 1.00 44.91 105 ILE A N 1
ATOM 812 C CA . ILE A 1 105 ? 45.579 2.597 -34.106 1.00 44.91 105 ILE A CA 1
ATOM 813 C C . ILE A 1 105 ? 44.819 2.436 -32.791 1.00 44.91 105 ILE A C 1
ATOM 815 O O . ILE A 1 105 ? 45.414 2.675 -31.751 1.00 44.91 105 ILE A O 1
ATOM 819 N N . ASP A 1 106 ? 43.540 2.083 -32.854 1.00 33.75 106 ASP A N 1
ATOM 820 C CA . ASP A 1 106 ? 42.914 1.092 -31.979 1.00 33.75 106 ASP A CA 1
ATOM 821 C C . ASP A 1 106 ? 41.556 0.716 -32.575 1.00 33.75 106 ASP A C 1
ATOM 823 O O . ASP A 1 106 ? 40.674 1.539 -32.810 1.00 33.75 106 ASP A O 1
ATOM 827 N N . SER A 1 107 ? 41.412 -0.564 -32.895 1.00 38.66 107 SER A N 1
ATOM 828 C CA . SER A 1 107 ? 40.156 -1.174 -33.302 1.00 38.66 107 SER A CA 1
ATOM 829 C C . SER A 1 107 ? 39.165 -1.101 -32.142 1.00 38.66 107 SER A C 1
ATOM 831 O O . SER A 1 107 ? 39.158 -1.987 -31.286 1.00 38.66 107 SER A O 1
ATOM 833 N N . ILE A 1 108 ? 38.323 -0.069 -32.115 1.00 39.59 108 ILE A N 1
ATOM 834 C CA . ILE A 1 108 ? 37.163 -0.016 -31.226 1.00 39.59 108 ILE A CA 1
ATOM 835 C C . ILE A 1 108 ? 36.146 -1.018 -31.778 1.00 39.59 108 ILE A C 1
ATOM 837 O O . ILE A 1 108 ? 35.319 -0.715 -32.639 1.00 39.59 108 ILE A O 1
ATOM 841 N N . SER A 1 109 ? 36.227 -2.263 -31.311 1.00 38.94 109 SER A N 1
ATOM 842 C CA . SER A 1 109 ? 35.047 -3.116 -31.259 1.00 38.94 109 SER A CA 1
ATOM 843 C C . SER A 1 109 ? 33.988 -2.345 -30.483 1.00 38.94 109 SER A C 1
ATOM 845 O O . SER A 1 109 ? 34.266 -1.970 -29.352 1.00 38.94 109 SER A O 1
ATOM 847 N N . SER A 1 110 ? 32.831 -2.090 -31.098 1.00 43.28 110 SER A N 1
ATOM 848 C CA . SER A 1 110 ? 31.619 -1.556 -30.465 1.00 43.28 110 SER A CA 1
ATOM 849 C C . SER A 1 110 ? 31.504 -2.029 -29.013 1.00 43.28 110 SER A C 1
ATOM 851 O O . SER A 1 110 ? 31.066 -3.152 -28.764 1.00 43.28 110 SER A O 1
ATOM 853 N N . GLU A 1 111 ? 31.946 -1.206 -28.063 1.00 43.50 111 GLU A N 1
ATOM 854 C CA . GLU A 1 111 ? 31.832 -1.508 -26.645 1.00 43.50 111 GLU A CA 1
ATOM 855 C C . GLU A 1 111 ? 30.340 -1.457 -26.316 1.00 43.50 111 GLU A C 1
ATOM 857 O O . GLU A 1 111 ? 29.701 -0.407 -26.401 1.00 43.50 111 GLU A O 1
ATOM 862 N N . ASN A 1 112 ? 29.750 -2.619 -26.031 1.00 51.81 112 ASN A N 1
ATOM 863 C CA . ASN A 1 112 ? 28.400 -2.698 -25.496 1.00 51.81 112 ASN A CA 1
ATOM 864 C C . ASN A 1 112 ? 28.415 -1.971 -24.148 1.00 51.81 112 ASN A C 1
ATOM 866 O O . ASN A 1 112 ? 28.869 -2.546 -23.160 1.00 51.81 112 ASN A O 1
ATOM 870 N N . ALA A 1 113 ? 27.958 -0.716 -24.121 1.00 57.59 113 ALA A N 1
ATOM 871 C CA . ALA A 1 113 ? 27.784 0.036 -22.884 1.00 57.59 113 ALA A CA 1
ATOM 872 C C . ALA A 1 113 ? 27.037 -0.844 -21.876 1.00 57.59 113 ALA A C 1
ATOM 874 O O . ALA A 1 113 ? 26.014 -1.459 -22.214 1.00 57.59 113 ALA A O 1
ATOM 875 N N . THR A 1 114 ? 27.574 -0.955 -20.662 1.00 70.31 114 THR A N 1
ATOM 876 C CA . THR A 1 114 ? 26.916 -1.747 -19.622 1.00 70.31 114 THR A CA 1
ATOM 877 C C . THR A 1 114 ? 25.576 -1.090 -19.286 1.00 70.31 114 THR A C 1
ATOM 879 O O . THR A 1 114 ? 25.460 0.134 -19.324 1.00 70.31 114 THR A O 1
ATOM 882 N N . ALA A 1 115 ? 24.535 -1.865 -18.957 1.00 70.12 115 ALA A N 1
ATOM 883 C CA . ALA A 1 115 ? 23.202 -1.305 -18.693 1.00 70.12 115 ALA A CA 1
ATOM 884 C C . ALA A 1 115 ? 23.224 -0.161 -17.655 1.00 70.12 115 ALA A C 1
ATOM 886 O O . ALA A 1 115 ? 22.451 0.786 -17.759 1.00 70.12 115 ALA A O 1
ATOM 887 N N . ALA A 1 116 ? 24.157 -0.203 -16.697 1.00 73.38 116 ALA A N 1
ATOM 888 C CA . ALA A 1 116 ? 24.365 0.832 -15.684 1.00 73.38 116 ALA A CA 1
ATOM 889 C C . ALA A 1 116 ? 24.841 2.195 -16.234 1.00 73.38 116 ALA A C 1
ATOM 891 O O . ALA A 1 116 ? 24.627 3.223 -15.587 1.00 73.38 116 ALA A O 1
ATOM 892 N N . GLU A 1 117 ? 25.463 2.224 -17.413 1.00 79.62 117 GLU A N 1
ATOM 893 C CA . GLU A 1 117 ? 25.938 3.444 -18.083 1.00 79.62 117 GLU A CA 1
ATOM 894 C C . GLU A 1 117 ? 24.841 4.121 -18.915 1.00 79.62 117 GLU A C 1
ATOM 896 O O . GLU A 1 117 ? 24.944 5.303 -19.249 1.00 79.62 117 GLU A O 1
ATOM 901 N N . ILE A 1 118 ? 23.767 3.397 -19.236 1.00 84.62 118 ILE A N 1
ATOM 902 C CA . ILE A 1 118 ? 22.669 3.915 -20.047 1.00 84.62 118 ILE A CA 1
ATOM 903 C C . ILE A 1 118 ? 21.773 4.799 -19.177 1.00 84.62 118 ILE A C 1
ATOM 905 O O . ILE A 1 118 ? 21.127 4.328 -18.242 1.00 84.62 118 ILE A O 1
ATOM 909 N N . SER A 1 119 ? 21.688 6.083 -19.527 1.00 90.19 119 SER A N 1
ATOM 910 C CA . SER A 1 119 ? 20.742 7.034 -18.938 1.00 90.19 119 SER A CA 1
ATOM 911 C C . SER A 1 119 ? 19.613 7.339 -19.920 1.00 90.19 119 SER A C 1
ATOM 913 O O . SER A 1 119 ? 19.850 7.780 -21.045 1.00 90.19 119 SER A O 1
ATOM 915 N N . LEU A 1 120 ? 18.377 7.093 -19.494 1.00 90.31 120 LEU A N 1
ATOM 916 C CA . LEU A 1 120 ? 17.168 7.313 -20.275 1.00 90.31 120 LEU A CA 1
ATOM 917 C C . LEU A 1 120 ? 16.654 8.734 -20.049 1.00 90.31 120 LEU A C 1
ATOM 919 O O . LEU A 1 120 ? 16.235 9.082 -18.943 1.00 90.31 120 LEU A O 1
ATOM 923 N N . SER A 1 121 ? 16.645 9.544 -21.108 1.00 91.38 121 SER A N 1
ATOM 924 C CA . SER A 1 121 ? 16.020 10.869 -21.088 1.00 91.38 121 SER A CA 1
ATOM 925 C C . SER A 1 121 ? 14.491 10.773 -21.040 1.00 91.38 121 SER A C 1
ATOM 927 O O . SER A 1 121 ? 13.902 9.732 -21.332 1.00 91.38 121 SER A O 1
ATOM 929 N N . GLN A 1 122 ? 13.819 11.889 -20.751 1.00 90.06 122 GLN A N 1
ATOM 930 C CA . GLN A 1 122 ? 12.353 11.964 -20.760 1.00 90.06 122 GLN A CA 1
ATOM 931 C C . GLN A 1 122 ? 11.726 11.472 -22.083 1.00 90.06 122 GLN A C 1
ATOM 933 O O . GLN A 1 122 ? 10.694 10.801 -22.074 1.00 90.06 122 GLN A O 1
ATOM 938 N N . GLU A 1 123 ? 12.352 11.781 -23.221 1.00 89.12 123 GLU A N 1
ATOM 939 C CA . GLU A 1 123 ? 11.886 11.342 -24.542 1.00 89.12 123 GLU A CA 1
ATOM 940 C C . GLU A 1 123 ? 12.033 9.827 -24.717 1.00 89.12 123 GLU A C 1
ATOM 942 O O . GLU A 1 123 ? 11.098 9.163 -25.172 1.00 89.12 123 GLU A O 1
ATOM 947 N N . MET A 1 124 ? 13.173 9.268 -24.296 1.00 90.38 124 MET A N 1
ATOM 948 C CA . MET A 1 124 ? 13.417 7.823 -24.329 1.00 90.38 124 MET A CA 1
ATOM 949 C C . MET A 1 124 ? 12.424 7.078 -23.437 1.00 90.38 124 MET A C 1
ATOM 951 O O . MET A 1 124 ? 11.842 6.086 -23.869 1.00 90.38 124 MET A O 1
ATOM 955 N N . LEU A 1 125 ? 12.161 7.590 -22.232 1.00 91.50 125 LEU A N 1
ATOM 956 C CA . LEU A 1 125 ? 11.189 7.010 -21.305 1.00 91.50 125 LEU A CA 1
ATOM 957 C C . LEU A 1 125 ? 9.786 6.943 -21.920 1.00 91.50 125 LEU A C 1
ATOM 959 O O . LEU A 1 125 ? 9.113 5.924 -21.784 1.00 91.50 125 LEU A O 1
ATOM 963 N N . LEU A 1 126 ? 9.339 7.986 -22.628 1.00 90.94 126 LEU A N 1
ATOM 964 C CA . LEU A 1 126 ? 8.032 7.983 -23.301 1.00 90.94 126 LEU A CA 1
ATOM 965 C C . LEU A 1 126 ? 7.955 6.936 -24.419 1.00 90.94 126 LEU A C 1
ATOM 967 O O . LEU A 1 126 ? 6.926 6.270 -24.566 1.00 90.94 126 LEU A O 1
ATOM 971 N N . ILE A 1 127 ? 9.033 6.770 -25.191 1.00 90.31 127 ILE A N 1
ATOM 972 C CA . ILE A 1 127 ? 9.126 5.730 -26.225 1.00 90.31 127 ILE A CA 1
ATOM 973 C C . ILE A 1 127 ? 9.043 4.350 -25.570 1.00 90.31 127 ILE A C 1
ATOM 975 O O . ILE A 1 127 ? 8.180 3.554 -25.938 1.00 90.31 127 ILE A O 1
ATOM 979 N N . VAL A 1 128 ? 9.865 4.097 -24.549 1.00 91.62 128 VAL A N 1
ATOM 980 C CA . VAL A 1 128 ? 9.877 2.825 -23.815 1.00 91.62 128 VAL A CA 1
ATOM 981 C C . VAL A 1 128 ? 8.507 2.533 -23.193 1.00 91.62 128 VAL A C 1
ATOM 983 O O . VAL A 1 128 ? 7.981 1.438 -23.368 1.00 91.62 128 VAL A O 1
ATOM 986 N N . GLY A 1 129 ? 7.860 3.518 -22.565 1.00 90.62 129 GLY A N 1
ATOM 987 C CA . GLY A 1 129 ? 6.522 3.361 -21.987 1.00 90.62 129 GLY A CA 1
ATOM 988 C C . GLY A 1 129 ? 5.448 2.979 -23.004 1.00 90.62 129 GLY A C 1
ATOM 989 O O . GLY A 1 129 ? 4.600 2.134 -22.714 1.00 90.62 129 GLY A O 1
ATOM 990 N N . ARG A 1 130 ? 5.491 3.548 -24.218 1.00 91.12 130 ARG A N 1
ATOM 991 C CA . ARG A 1 130 ? 4.607 3.129 -25.321 1.00 91.12 130 ARG A CA 1
ATOM 992 C C . ARG A 1 130 ? 4.856 1.685 -25.727 1.00 91.12 130 ARG A C 1
ATOM 994 O O . ARG A 1 130 ? 3.907 0.954 -25.990 1.00 91.12 130 ARG A O 1
ATOM 1001 N N . TRP A 1 131 ? 6.119 1.282 -25.785 1.00 90.94 131 TRP A N 1
ATOM 1002 C CA . TRP A 1 131 ? 6.518 -0.045 -26.245 1.00 90.94 131 TRP A CA 1
ATOM 1003 C C . TRP A 1 131 ? 6.153 -1.130 -25.238 1.00 90.94 131 TRP A C 1
ATOM 1005 O O . TRP A 1 131 ? 5.711 -2.206 -25.632 1.00 90.94 131 TRP A O 1
ATOM 1015 N N . LEU A 1 132 ? 6.265 -0.813 -23.950 1.00 91.81 132 LEU A N 1
ATOM 1016 C CA . LEU A 1 132 ? 5.814 -1.657 -22.848 1.00 91.81 132 LEU A CA 1
ATOM 1017 C C . LEU A 1 132 ? 4.289 -1.571 -22.621 1.00 91.81 132 LEU A C 1
ATOM 1019 O O . LEU A 1 132 ? 3.760 -2.197 -21.709 1.00 91.81 132 LEU A O 1
ATOM 1023 N N . GLY A 1 133 ? 3.557 -0.815 -23.451 1.00 89.62 133 GLY A N 1
ATOM 1024 C CA . GLY A 1 133 ? 2.092 -0.811 -23.480 1.00 89.62 133 GLY A CA 1
ATOM 1025 C C . GLY A 1 133 ? 1.409 0.052 -22.415 1.00 89.62 133 GLY A C 1
ATOM 1026 O O . GLY A 1 133 ? 0.193 -0.039 -22.258 1.00 89.62 133 GLY A O 1
ATOM 1027 N N . ASN A 1 134 ? 2.146 0.903 -21.695 1.00 87.81 134 ASN A N 1
ATOM 1028 C CA . ASN A 1 134 ? 1.574 1.801 -20.690 1.00 87.81 134 ASN A CA 1
ATOM 1029 C C . ASN A 1 134 ? 2.271 3.171 -20.685 1.00 87.81 134 ASN A C 1
ATOM 1031 O O . ASN A 1 134 ? 3.062 3.505 -19.802 1.00 87.81 134 ASN A O 1
ATOM 1035 N N . GLU A 1 135 ? 1.952 3.989 -21.690 1.00 89.00 135 GLU A N 1
ATOM 1036 C CA . GLU A 1 135 ? 2.480 5.353 -21.808 1.00 89.00 135 GLU A CA 1
ATOM 1037 C C . GLU A 1 135 ? 2.035 6.253 -20.644 1.00 89.00 135 GLU A C 1
ATOM 1039 O O . GLU A 1 135 ? 2.807 7.092 -20.177 1.00 89.00 135 GLU A O 1
ATOM 1044 N N . GLU A 1 136 ? 0.811 6.066 -20.140 1.00 87.38 136 GLU A N 1
ATOM 1045 C CA . GLU A 1 136 ? 0.266 6.868 -19.040 1.00 87.38 136 GLU A CA 1
ATOM 1046 C C . GLU A 1 136 ? 1.095 6.718 -17.762 1.00 87.38 136 GLU A C 1
ATOM 1048 O O . GLU A 1 136 ? 1.347 7.711 -17.082 1.00 87.38 136 GLU A O 1
ATOM 1053 N N . ARG A 1 137 ? 1.634 5.523 -17.480 1.00 89.19 137 ARG A N 1
ATOM 1054 C CA . ARG A 1 137 ? 2.560 5.312 -16.357 1.00 89.19 137 ARG A CA 1
ATOM 1055 C C . ARG A 1 137 ? 3.772 6.247 -16.438 1.00 89.19 137 ARG A C 1
ATOM 1057 O O . ARG A 1 137 ? 4.141 6.862 -15.439 1.00 89.19 137 ARG A O 1
ATOM 1064 N N . ILE A 1 138 ? 4.352 6.427 -17.622 1.00 90.38 138 ILE A N 1
ATOM 1065 C CA . ILE A 1 138 ? 5.475 7.356 -17.813 1.00 90.38 138 ILE A CA 1
ATOM 1066 C C . ILE A 1 138 ? 5.019 8.811 -17.723 1.00 90.38 138 ILE A C 1
ATOM 1068 O O . ILE A 1 138 ? 5.685 9.627 -17.090 1.00 90.38 138 ILE A O 1
ATOM 1072 N N . LYS A 1 139 ? 3.856 9.155 -18.283 1.00 87.94 139 LYS A N 1
ATOM 1073 C CA . LYS A 1 139 ? 3.304 10.511 -18.136 1.00 87.94 139 LYS A CA 1
ATOM 1074 C C . LYS A 1 139 ? 3.055 10.865 -16.672 1.00 87.94 139 LYS A C 1
ATOM 1076 O O . LYS A 1 139 ? 3.323 12.000 -16.282 1.00 87.94 139 LYS A O 1
ATOM 1081 N N . THR A 1 140 ? 2.601 9.922 -15.844 1.00 85.31 140 THR A N 1
ATOM 1082 C CA . THR A 1 140 ? 2.448 10.147 -14.395 1.00 85.31 140 THR A CA 1
ATOM 1083 C C . THR A 1 140 ? 3.790 10.351 -13.694 1.00 85.31 140 THR A C 1
ATOM 1085 O O . THR A 1 140 ? 3.880 11.224 -12.835 1.00 85.31 140 THR A O 1
ATOM 1088 N N . LEU A 1 141 ? 4.844 9.640 -14.116 1.00 85.38 141 LEU A N 1
ATOM 1089 C CA . LEU A 1 141 ? 6.210 9.837 -13.619 1.00 85.38 141 LEU A CA 1
ATOM 1090 C C . LEU A 1 141 ? 6.749 11.238 -13.960 1.00 85.38 141 LEU A C 1
ATOM 1092 O O . LEU A 1 141 ? 7.381 11.874 -13.126 1.00 85.38 141 LEU A O 1
ATOM 1096 N N . ILE A 1 142 ? 6.475 11.733 -15.170 1.00 85.44 142 ILE A N 1
ATOM 1097 C CA . ILE A 1 142 ? 6.978 13.028 -15.658 1.00 85.44 142 ILE A CA 1
ATOM 1098 C C . ILE A 1 142 ? 6.168 14.209 -15.106 1.00 85.44 142 ILE A C 1
ATOM 1100 O O . ILE A 1 142 ? 6.723 15.256 -14.791 1.00 85.44 142 ILE A O 1
ATOM 1104 N N . SER A 1 143 ? 4.841 14.078 -15.032 1.00 78.31 143 SER A N 1
ATOM 1105 C CA . SER A 1 143 ? 3.939 15.208 -14.760 1.00 78.31 143 SER A CA 1
ATOM 1106 C C . SER A 1 143 ? 3.858 15.625 -13.291 1.00 78.31 143 SER A C 1
ATOM 1108 O O . SER A 1 143 ? 3.208 16.629 -13.002 1.00 78.31 143 SER A O 1
ATOM 1110 N N . SER A 1 144 ? 4.487 14.902 -12.354 1.00 60.53 144 SER A N 1
ATOM 1111 C CA . SER A 1 144 ? 4.396 15.165 -10.902 1.00 60.53 144 SER A CA 1
ATOM 1112 C C . SER A 1 144 ? 2.950 15.357 -10.405 1.00 60.53 144 SER A C 1
ATOM 1114 O O . SER A 1 144 ? 2.685 16.109 -9.468 1.00 60.53 144 SER A O 1
ATOM 1116 N N . SER A 1 145 ? 1.975 14.730 -11.072 1.00 50.59 145 SER A N 1
ATOM 1117 C CA . SER A 1 145 ? 0.570 14.895 -10.710 1.00 50.59 145 SER A CA 1
ATOM 1118 C C . SER A 1 145 ? 0.277 14.155 -9.406 1.00 50.59 145 SER A C 1
ATOM 1120 O O . SER A 1 145 ? 0.870 13.117 -9.111 1.00 50.59 145 SER A O 1
ATOM 1122 N N . SER A 1 146 ? -0.625 14.723 -8.601 1.00 48.09 146 SER A N 1
ATOM 1123 C CA . SER A 1 146 ? -1.049 14.252 -7.279 1.00 48.09 146 SER A CA 1
ATOM 1124 C C . SER A 1 146 ? -1.784 12.908 -7.354 1.00 48.09 146 SER A C 1
ATOM 1126 O O . SER A 1 146 ? -2.994 12.824 -7.151 1.00 48.09 146 SER A O 1
ATOM 1128 N N . SER A 1 147 ? -1.052 11.857 -7.693 1.00 53.53 147 SER A N 1
ATOM 1129 C CA . SER A 1 147 ? -1.485 10.477 -7.578 1.00 53.53 147 SER A CA 1
ATOM 1130 C C . SER A 1 147 ? -1.251 10.011 -6.136 1.00 53.53 147 SER A C 1
ATOM 1132 O O . SER A 1 147 ? -0.229 10.364 -5.539 1.00 53.53 147 SER A O 1
ATOM 1134 N N . PRO A 1 148 ? -2.142 9.186 -5.559 1.00 52.25 148 PRO A N 1
ATOM 1135 C CA . PRO A 1 148 ? -1.934 8.581 -4.241 1.00 52.25 148 PRO A CA 1
ATOM 1136 C C . PRO A 1 148 ? -0.740 7.592 -4.210 1.00 52.25 148 PRO A C 1
ATOM 1138 O O . PRO A 1 148 ? -0.423 7.022 -3.171 1.00 52.25 148 PRO A O 1
ATOM 1141 N N . ASP A 1 149 ? -0.042 7.443 -5.339 1.00 53.75 149 ASP A N 1
ATOM 1142 C CA . ASP A 1 149 ? 1.055 6.519 -5.619 1.00 53.75 149 ASP A CA 1
ATOM 1143 C C . ASP A 1 149 ? 2.459 7.193 -5.589 1.00 53.75 149 ASP A C 1
ATOM 1145 O O . ASP A 1 149 ? 3.433 6.647 -6.124 1.00 53.75 149 ASP A O 1
ATOM 1149 N N . ARG A 1 150 ? 2.573 8.398 -4.983 1.00 53.78 150 ARG A N 1
ATOM 1150 C CA . ARG A 1 150 ? 3.811 9.223 -4.912 1.00 53.78 150 ARG A CA 1
ATOM 1151 C C . ARG A 1 150 ? 5.043 8.443 -4.449 1.00 53.78 150 ARG A C 1
ATOM 1153 O O . ARG A 1 150 ? 6.117 8.629 -5.006 1.00 53.78 150 ARG A O 1
ATOM 1160 N N . ILE A 1 151 ? 4.888 7.531 -3.493 1.00 55.53 151 ILE A N 1
ATOM 1161 C CA . ILE A 1 151 ? 6.016 6.916 -2.772 1.00 55.53 151 ILE A CA 1
ATOM 1162 C C . ILE A 1 151 ? 6.982 6.164 -3.699 1.00 55.53 151 ILE A C 1
ATOM 1164 O O . ILE A 1 151 ? 8.185 6.185 -3.469 1.00 55.53 151 ILE A O 1
ATOM 1168 N N . PHE A 1 152 ? 6.485 5.551 -4.776 1.00 63.53 152 PHE A N 1
ATOM 1169 C CA . PHE A 1 152 ? 7.335 4.779 -5.690 1.00 63.53 152 PHE A CA 1
ATOM 1170 C C . PHE A 1 152 ? 7.953 5.604 -6.824 1.00 63.53 152 PHE A C 1
ATOM 1172 O O . PHE A 1 152 ? 8.952 5.188 -7.395 1.00 63.53 152 PHE A O 1
ATOM 1179 N N . GLY A 1 153 ? 7.332 6.717 -7.223 1.00 68.50 153 GLY A N 1
ATOM 1180 C CA . GLY A 1 153 ? 7.732 7.479 -8.415 1.00 68.50 153 GLY A CA 1
ATOM 1181 C C . GLY A 1 153 ? 8.383 8.825 -8.117 1.00 68.50 153 GLY A C 1
ATOM 1182 O O . GLY A 1 153 ? 9.070 9.363 -8.979 1.00 68.50 153 GLY A O 1
ATOM 1183 N N . GLU A 1 154 ? 8.190 9.367 -6.916 1.00 75.19 154 GLU A N 1
ATOM 1184 C CA . GLU A 1 154 ? 8.624 10.719 -6.561 1.00 75.19 154 GLU A CA 1
ATOM 1185 C C . GLU A 1 154 ? 10.143 10.878 -6.659 1.00 75.19 154 GLU A C 1
ATOM 1187 O O . GLU A 1 154 ? 10.611 11.745 -7.393 1.00 75.19 154 GLU A O 1
ATOM 1192 N N . GLN A 1 155 ? 10.911 9.965 -6.057 1.00 80.62 155 GLN A N 1
ATOM 1193 C CA . GLN A 1 155 ? 12.376 10.001 -6.118 1.00 80.62 155 GLN A CA 1
ATOM 1194 C C . GLN A 1 155 ? 12.909 9.941 -7.560 1.00 80.62 155 GLN A C 1
ATOM 1196 O O . GLN A 1 155 ? 13.880 10.616 -7.897 1.00 80.62 155 GLN A O 1
ATOM 1201 N N . LEU A 1 156 ? 12.260 9.165 -8.429 1.00 84.56 156 LEU A N 1
ATOM 1202 C CA . LEU A 1 156 ? 12.647 9.054 -9.835 1.00 84.56 156 LEU A CA 1
ATOM 1203 C C . LEU A 1 156 ? 12.243 10.276 -10.647 1.00 84.56 156 LEU A C 1
ATOM 1205 O O . LEU A 1 156 ? 13.003 10.704 -11.510 1.00 84.56 156 LEU A O 1
ATOM 1209 N N . SER A 1 157 ? 11.079 10.858 -10.359 1.00 85.12 157 SER A N 1
ATOM 1210 C CA . SER A 1 157 ? 10.658 12.113 -10.979 1.00 85.12 157 SER A CA 1
ATOM 1211 C C . SER A 1 157 ? 11.605 13.259 -10.608 1.00 85.12 157 SER A C 1
ATOM 1213 O O . SER A 1 157 ? 12.024 14.014 -11.4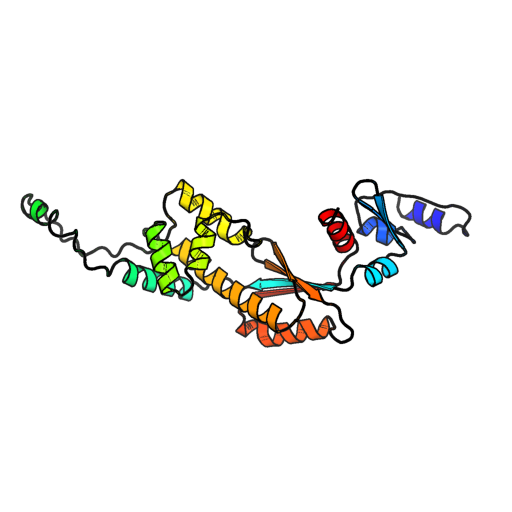81 1.00 85.12 157 SER A O 1
ATOM 1215 N N . GLU A 1 158 ? 12.040 13.332 -9.345 1.00 85.06 158 GLU A N 1
ATOM 1216 C CA . GLU A 1 158 ? 13.033 14.304 -8.880 1.00 85.06 158 GLU A CA 1
ATOM 1217 C C . GLU A 1 158 ? 14.400 14.075 -9.531 1.00 85.06 158 GLU A C 1
ATOM 1219 O O . GLU A 1 158 ? 15.036 15.029 -9.980 1.00 85.06 158 GLU A O 1
ATOM 1224 N N . GLN A 1 159 ? 14.842 12.817 -9.626 1.00 85.94 159 GLN A N 1
ATOM 1225 C CA . GLN A 1 159 ? 16.082 12.455 -10.312 1.00 85.94 159 GLN A CA 1
ATOM 1226 C C . GLN A 1 159 ? 16.034 12.824 -11.799 1.00 85.94 159 GLN A C 1
ATOM 1228 O O . GLN A 1 159 ? 16.984 13.413 -12.305 1.00 85.94 159 GLN A O 1
ATOM 1233 N N . LEU A 1 160 ? 14.921 12.553 -12.485 1.00 87.75 160 LEU A N 1
ATOM 1234 C CA . LEU A 1 160 ? 14.734 12.907 -13.892 1.00 87.75 160 LEU A CA 1
ATOM 1235 C C . LEU A 1 160 ? 14.816 14.423 -14.110 1.00 87.75 160 LEU A C 1
ATOM 1237 O O . LEU A 1 160 ? 15.445 14.869 -15.068 1.00 87.75 160 LEU A O 1
ATOM 1241 N N . VAL A 1 161 ? 14.218 15.214 -13.213 1.00 87.44 161 VAL A N 1
ATOM 1242 C CA . VAL A 1 161 ? 14.268 16.684 -13.267 1.00 87.44 161 VAL A CA 1
ATOM 1243 C C . VAL A 1 161 ? 15.676 17.212 -12.980 1.00 87.44 161 VAL A C 1
ATOM 1245 O O . VAL A 1 161 ? 16.111 18.166 -13.625 1.00 87.44 161 VAL A O 1
ATOM 1248 N N . ARG A 1 162 ? 16.390 16.615 -12.020 1.00 86.88 162 ARG A N 1
ATOM 1249 C CA . ARG A 1 162 ? 17.718 17.072 -11.588 1.00 86.88 162 ARG A CA 1
ATOM 1250 C C . ARG A 1 162 ? 18.827 16.684 -12.565 1.00 86.88 162 ARG A C 1
ATOM 1252 O O . ARG A 1 162 ? 19.657 17.525 -12.900 1.00 86.88 162 ARG A O 1
ATOM 1259 N N . ASP A 1 163 ? 18.834 15.429 -13.001 1.00 87.44 163 ASP A N 1
ATOM 1260 C CA . ASP A 1 163 ? 19.951 14.816 -13.727 1.00 87.44 163 ASP A CA 1
ATOM 1261 C C . ASP A 1 163 ? 19.657 14.693 -15.238 1.00 87.44 163 ASP A C 1
ATOM 1263 O O . ASP A 1 163 ? 20.525 14.305 -16.018 1.00 87.44 163 ASP A O 1
ATOM 1267 N N . GLY A 1 164 ? 18.436 15.032 -15.675 1.00 85.94 164 GLY A N 1
ATOM 1268 C CA . GLY A 1 164 ? 18.009 14.988 -17.080 1.00 85.94 164 GLY A CA 1
ATOM 1269 C C . GLY A 1 164 ? 17.751 13.578 -17.624 1.00 85.94 164 GLY A C 1
ATOM 1270 O O . GLY A 1 164 ? 17.392 13.425 -18.795 1.00 85.94 164 GLY A O 1
ATOM 1271 N N . GLY A 1 165 ? 17.908 12.550 -16.789 1.00 88.19 165 GLY A N 1
ATOM 1272 C CA . GLY A 1 165 ? 17.682 11.156 -17.144 1.00 88.19 165 GLY A CA 1
ATOM 1273 C C . GLY A 1 165 ? 17.685 10.221 -15.937 1.00 88.19 165 GLY A C 1
ATOM 1274 O O . GLY A 1 165 ? 18.063 10.603 -14.829 1.00 88.19 165 GLY A O 1
ATOM 1275 N N . ILE A 1 166 ? 17.243 8.984 -16.157 1.00 90.94 166 ILE A N 1
ATOM 1276 C CA . ILE A 1 166 ? 17.233 7.908 -15.157 1.00 90.94 166 ILE A CA 1
ATOM 1277 C C . ILE A 1 166 ? 18.077 6.751 -15.690 1.00 90.94 166 ILE A C 1
ATOM 1279 O O . ILE A 1 166 ? 17.924 6.359 -16.844 1.00 90.94 166 ILE A O 1
ATOM 1283 N N . GLN A 1 167 ? 18.943 6.175 -14.853 1.00 90.88 167 GLN A N 1
ATOM 1284 C CA . GLN A 1 167 ? 19.719 4.996 -15.242 1.00 90.88 167 GLN A CA 1
ATOM 1285 C C . GLN A 1 167 ? 18.795 3.820 -15.581 1.00 90.88 167 GLN A C 1
ATOM 1287 O O . GLN A 1 167 ? 17.832 3.548 -14.860 1.00 90.88 167 GLN A O 1
ATOM 1292 N N . LEU A 1 168 ? 19.111 3.098 -16.653 1.00 90.75 168 LEU A N 1
ATOM 1293 C CA . LEU A 1 168 ? 18.295 2.000 -17.165 1.00 90.75 168 LEU A CA 1
ATOM 1294 C C . LEU A 1 168 ? 17.953 0.927 -16.107 1.00 90.75 168 LEU A C 1
ATOM 1296 O O . LEU A 1 168 ? 16.782 0.546 -16.053 1.00 90.75 168 LEU A O 1
ATOM 1300 N N . PRO A 1 169 ? 18.870 0.477 -15.223 1.00 91.56 169 PRO A N 1
ATOM 1301 C CA . PRO A 1 169 ? 18.532 -0.510 -14.198 1.00 91.56 169 PRO A CA 1
ATOM 1302 C C . PRO A 1 169 ? 17.522 0.033 -13.187 1.00 91.56 169 PRO A C 1
ATOM 1304 O O . PRO A 1 169 ? 16.556 -0.644 -12.856 1.00 91.56 169 PRO A O 1
ATOM 1307 N N . ILE A 1 170 ? 17.683 1.293 -12.773 1.00 91.25 170 ILE A N 1
ATOM 1308 C CA . ILE A 1 170 ? 16.772 1.957 -11.833 1.00 91.25 170 ILE A CA 1
ATOM 1309 C C . ILE A 1 170 ? 15.371 2.081 -12.451 1.00 91.25 170 ILE A C 1
ATOM 1311 O O . ILE A 1 170 ? 14.363 1.788 -11.806 1.00 91.25 170 ILE A O 1
ATOM 1315 N N . PHE A 1 171 ? 15.300 2.496 -13.718 1.00 92.62 171 PHE A N 1
ATOM 1316 C CA . PHE A 1 171 ? 14.037 2.566 -14.447 1.00 92.62 171 PHE A CA 1
ATOM 1317 C C . PHE A 1 171 ? 13.373 1.188 -14.576 1.00 92.62 171 PHE A C 1
ATOM 1319 O O . PHE A 1 171 ? 12.170 1.060 -14.349 1.00 92.62 171 PHE A O 1
ATOM 1326 N N . SER A 1 172 ? 14.153 0.168 -14.935 1.00 93.31 172 SER A N 1
ATOM 1327 C CA . SER A 1 172 ? 13.661 -1.192 -15.170 1.00 93.31 172 SER A CA 1
ATOM 1328 C C . SER A 1 172 ? 13.130 -1.824 -13.885 1.00 93.31 172 SER A C 1
ATOM 1330 O O . SER A 1 172 ? 12.037 -2.388 -13.883 1.00 93.31 172 SER A O 1
ATOM 1332 N N . GLU A 1 173 ? 13.840 -1.651 -12.768 1.00 91.44 173 GLU A N 1
ATOM 1333 C CA . GLU A 1 173 ? 13.393 -2.103 -11.449 1.00 91.44 173 GLU A CA 1
ATOM 1334 C C . GLU A 1 173 ? 12.065 -1.444 -11.059 1.00 91.44 173 GLU A C 1
ATOM 1336 O O . GLU A 1 173 ? 11.106 -2.127 -10.686 1.00 91.44 173 GLU A O 1
ATOM 1341 N N . TRP A 1 174 ? 11.968 -0.122 -11.218 1.00 90.75 174 TRP A N 1
ATOM 1342 C CA . TRP A 1 174 ? 10.729 0.605 -10.958 1.00 90.75 174 TRP A CA 1
ATOM 1343 C C . TRP A 1 174 ? 9.578 0.150 -11.853 1.00 90.75 174 TRP A C 1
ATOM 1345 O O . TRP A 1 174 ? 8.452 -0.013 -11.372 1.00 90.75 174 TRP A O 1
ATOM 1355 N N . TRP A 1 175 ? 9.843 -0.072 -13.143 1.00 92.31 175 TRP A N 1
ATOM 1356 C CA . TRP A 1 175 ? 8.828 -0.526 -14.087 1.00 92.31 175 TRP A CA 1
ATOM 1357 C C . TRP A 1 175 ? 8.253 -1.879 -13.662 1.00 92.31 175 TRP A C 1
ATOM 1359 O O . TRP A 1 175 ? 7.033 -2.004 -13.520 1.00 92.31 175 TRP A O 1
ATOM 1369 N N . LEU A 1 176 ? 9.122 -2.856 -13.392 1.00 91.94 176 LEU A N 1
ATOM 1370 C CA . LEU A 1 176 ? 8.739 -4.206 -12.968 1.00 91.94 176 LEU A CA 1
ATOM 1371 C C . LEU A 1 176 ? 8.001 -4.187 -11.626 1.00 91.94 176 LEU A C 1
ATOM 1373 O O . LEU A 1 176 ? 6.968 -4.846 -11.471 1.00 91.94 176 LEU A O 1
ATOM 1377 N N . ALA A 1 177 ? 8.469 -3.385 -10.665 1.00 89.00 177 ALA A N 1
ATOM 1378 C CA . ALA A 1 177 ? 7.775 -3.202 -9.395 1.00 89.00 177 ALA A CA 1
ATOM 1379 C C . ALA A 1 177 ? 6.353 -2.656 -9.616 1.00 89.00 177 ALA A C 1
ATOM 1381 O O . ALA A 1 177 ? 5.385 -3.214 -9.092 1.00 89.00 177 ALA A O 1
ATOM 1382 N N . LYS A 1 178 ? 6.195 -1.616 -10.447 1.00 87.38 178 LYS A N 1
ATOM 1383 C CA . LYS A 1 178 ? 4.883 -1.042 -10.787 1.00 87.38 178 LYS A CA 1
ATOM 1384 C C . LYS A 1 178 ? 3.958 -2.026 -11.499 1.00 87.38 178 LYS A C 1
ATOM 1386 O O . LYS A 1 178 ? 2.748 -1.967 -11.278 1.00 87.38 178 LYS A O 1
ATOM 1391 N N . GLU A 1 179 ? 4.478 -2.924 -12.332 1.00 89.31 179 GLU A N 1
ATOM 1392 C CA . GLU A 1 179 ? 3.669 -3.996 -12.930 1.00 89.31 179 GLU A CA 1
ATOM 1393 C C . GLU A 1 179 ? 3.141 -4.965 -11.879 1.00 89.31 179 GLU A C 1
ATOM 1395 O O . GLU A 1 179 ? 1.936 -5.224 -11.858 1.00 89.31 179 GLU A O 1
ATOM 1400 N N . LYS A 1 180 ? 3.997 -5.430 -10.961 1.00 89.00 180 LYS A N 1
ATOM 1401 C CA . LYS A 1 180 ? 3.562 -6.294 -9.853 1.00 89.00 180 LYS A CA 1
ATOM 1402 C C . LYS A 1 180 ? 2.475 -5.621 -9.015 1.00 89.00 180 LYS A C 1
ATOM 1404 O O . LYS A 1 180 ? 1.456 -6.247 -8.722 1.00 89.00 180 LYS A O 1
ATOM 1409 N N . PHE A 1 181 ? 2.645 -4.338 -8.688 1.00 88.19 181 PHE A N 1
ATOM 1410 C CA . PHE A 1 181 ? 1.624 -3.577 -7.965 1.00 88.19 181 PHE A CA 1
ATOM 1411 C C . PHE A 1 181 ? 0.308 -3.492 -8.731 1.00 88.19 181 PHE A C 1
ATOM 1413 O O . PHE A 1 181 ? -0.733 -3.756 -8.143 1.00 88.19 181 PHE A O 1
ATOM 1420 N N . ALA A 1 182 ? 0.333 -3.197 -10.032 1.00 88.75 182 ALA A N 1
ATOM 1421 C CA . ALA A 1 182 ? -0.885 -3.116 -10.838 1.00 88.75 182 ALA A CA 1
ATOM 1422 C C . ALA A 1 182 ? -1.646 -4.455 -10.897 1.00 88.75 182 ALA A C 1
ATOM 1424 O O . ALA A 1 182 ? -2.880 -4.473 -10.870 1.00 88.75 182 ALA A O 1
ATOM 1425 N N . VAL A 1 183 ? -0.920 -5.579 -10.946 1.00 91.94 183 VAL A N 1
ATOM 1426 C CA . VAL A 1 183 ? -1.510 -6.926 -10.911 1.00 91.94 183 VAL A CA 1
ATOM 1427 C C . VAL A 1 183 ? -2.162 -7.210 -9.557 1.00 91.94 183 VAL A C 1
ATOM 1429 O O . VAL A 1 183 ? -3.294 -7.698 -9.517 1.00 91.94 183 VAL A O 1
ATOM 1432 N N . ILE A 1 184 ? -1.478 -6.889 -8.454 1.00 92.75 184 ILE A N 1
ATOM 1433 C CA . ILE A 1 184 ? -2.021 -7.040 -7.096 1.00 92.75 184 ILE A CA 1
ATOM 1434 C C . ILE A 1 184 ? -3.244 -6.138 -6.912 1.00 92.75 184 ILE A C 1
ATOM 1436 O O . ILE A 1 184 ? -4.277 -6.609 -6.449 1.00 92.75 184 ILE A O 1
ATOM 1440 N N . ASP A 1 185 ? -3.161 -4.880 -7.332 1.00 91.44 185 ASP A N 1
ATOM 1441 C CA . ASP A 1 185 ? -4.238 -3.900 -7.214 1.00 91.44 185 ASP A CA 1
ATOM 1442 C C . ASP A 1 185 ? -5.501 -4.350 -7.956 1.00 91.44 185 ASP A C 1
ATOM 1444 O O . ASP A 1 185 ? -6.570 -4.470 -7.356 1.00 91.44 185 ASP A O 1
ATOM 1448 N N . SER A 1 186 ? -5.361 -4.743 -9.227 1.00 92.31 186 SER A N 1
ATOM 1449 C CA . SER A 1 186 ? -6.474 -5.309 -10.001 1.00 92.31 186 SER A CA 1
ATOM 1450 C C . SER A 1 186 ? -7.062 -6.555 -9.344 1.00 92.31 186 SER A C 1
ATOM 1452 O O . SER A 1 186 ? -8.281 -6.744 -9.344 1.00 92.31 186 SER A O 1
ATOM 1454 N N . PHE A 1 187 ? -6.224 -7.417 -8.764 1.00 94.19 187 PHE A N 1
ATOM 1455 C CA . PHE A 1 187 ? -6.695 -8.598 -8.050 1.00 94.19 187 PHE A CA 1
ATOM 1456 C C . PHE A 1 187 ? -7.494 -8.230 -6.796 1.00 94.19 187 PHE A C 1
ATOM 1458 O O . PHE A 1 187 ? -8.587 -8.761 -6.611 1.00 94.19 187 PHE A O 1
ATOM 1465 N N . ILE A 1 188 ? -7.011 -7.309 -5.959 1.00 93.06 188 ILE A N 1
ATOM 1466 C CA . ILE A 1 188 ? -7.722 -6.890 -4.744 1.00 93.06 188 ILE A CA 1
ATOM 1467 C C . ILE A 1 188 ? -9.058 -6.233 -5.096 1.00 93.06 188 ILE A C 1
ATOM 1469 O O . ILE A 1 188 ? -10.091 -6.641 -4.560 1.00 93.06 188 ILE A O 1
ATOM 1473 N N . LEU A 1 189 ? -9.061 -5.288 -6.039 1.00 90.56 189 LEU A N 1
ATOM 1474 C CA . LEU A 1 189 ? -10.270 -4.565 -6.441 1.00 90.56 189 LEU A CA 1
ATOM 1475 C C . LEU A 1 189 ? -11.321 -5.486 -7.077 1.00 90.56 189 LEU A C 1
ATOM 1477 O O . LEU A 1 189 ? -12.518 -5.303 -6.853 1.00 90.56 189 LEU A O 1
ATOM 1481 N N . SER A 1 190 ? -10.891 -6.493 -7.844 1.00 92.06 190 SER A N 1
ATOM 1482 C CA . SER A 1 190 ? -11.805 -7.479 -8.440 1.00 92.06 190 SER A CA 1
ATOM 1483 C C . SER A 1 190 ? -12.316 -8.515 -7.438 1.00 92.06 190 SER A C 1
ATOM 1485 O O . SER A 1 190 ? -13.451 -8.972 -7.561 1.00 92.06 190 SER A O 1
ATOM 1487 N N . SER A 1 191 ? -11.508 -8.872 -6.441 1.00 91.06 191 SER A N 1
ATOM 1488 C CA . SER A 1 191 ? -11.835 -9.933 -5.479 1.00 91.06 191 SER A CA 1
ATOM 1489 C C . SER A 1 191 ? -12.639 -9.434 -4.285 1.00 91.06 191 SER A C 1
ATOM 1491 O O . SER A 1 191 ? -13.426 -10.185 -3.711 1.00 91.06 191 SER A O 1
ATOM 1493 N N . PHE A 1 192 ? -12.473 -8.160 -3.928 1.00 90.88 192 PHE A N 1
ATOM 1494 C CA . PHE A 1 192 ? -13.153 -7.522 -2.806 1.00 90.88 192 PHE A CA 1
ATOM 1495 C C . PHE A 1 192 ? -13.866 -6.248 -3.288 1.00 90.88 192 PHE A C 1
ATOM 1497 O O . PHE A 1 192 ? -13.309 -5.149 -3.186 1.00 90.88 192 PHE A O 1
ATOM 1504 N N . PRO A 1 193 ? -15.099 -6.363 -3.821 1.00 88.81 193 PRO A N 1
ATOM 1505 C CA . PRO A 1 193 ? -15.862 -5.213 -4.298 1.00 88.81 193 PRO A CA 1
ATOM 1506 C C . PRO A 1 193 ? -16.099 -4.197 -3.181 1.00 88.81 193 PRO A C 1
ATOM 1508 O O . PRO A 1 193 ? -16.554 -4.565 -2.103 1.00 88.81 193 PRO A O 1
ATOM 1511 N N . GLY A 1 194 ? -15.819 -2.920 -3.442 1.00 87.31 194 GLY A N 1
ATOM 1512 C CA . GLY A 1 194 ? -15.891 -1.856 -2.432 1.00 87.31 194 GLY A CA 1
ATOM 1513 C C . GLY A 1 194 ? -14.608 -1.675 -1.621 1.00 87.31 194 GLY A C 1
ATOM 1514 O O . GLY A 1 194 ? -14.598 -0.881 -0.682 1.00 87.31 194 GLY A O 1
ATOM 1515 N N . SER A 1 195 ? -13.534 -2.389 -1.969 1.00 90.62 195 SER A N 1
ATOM 1516 C CA . SER A 1 195 ? -12.205 -2.079 -1.454 1.00 90.62 195 SER A CA 1
ATOM 1517 C C . SER A 1 195 ? -11.707 -0.734 -1.982 1.00 90.62 195 SER A C 1
ATOM 1519 O O . SER A 1 195 ? -11.999 -0.333 -3.110 1.00 90.62 195 SER A O 1
ATOM 1521 N N . THR A 1 196 ? -10.960 -0.021 -1.145 1.00 88.38 196 THR A N 1
ATOM 1522 C CA . THR A 1 196 ? -10.369 1.272 -1.490 1.00 88.38 196 THR A CA 1
ATOM 1523 C C . THR A 1 196 ? -8.887 1.269 -1.158 1.00 88.38 196 THR A C 1
ATOM 1525 O O . THR A 1 196 ? -8.490 0.881 -0.058 1.00 88.38 196 THR A O 1
ATOM 1528 N N . PHE A 1 197 ? -8.067 1.737 -2.092 1.00 87.94 197 PHE A N 1
ATOM 1529 C CA . PHE A 1 197 ? -6.650 1.990 -1.858 1.00 87.94 197 PHE A CA 1
ATOM 1530 C C . PHE A 1 197 ? -6.480 3.128 -0.841 1.00 87.94 197 PHE A C 1
ATOM 1532 O O . PHE A 1 197 ? -7.074 4.195 -1.005 1.00 87.94 197 PHE A O 1
ATOM 1539 N N . GLN A 1 198 ? -5.684 2.907 0.206 1.00 84.50 198 GLN A N 1
ATOM 1540 C CA . GLN A 1 198 ? -5.413 3.917 1.238 1.00 84.50 198 GLN A CA 1
ATOM 1541 C C . GLN A 1 198 ? -4.047 4.590 1.085 1.00 84.50 198 GLN A C 1
ATOM 1543 O O . GLN A 1 198 ? -3.866 5.708 1.564 1.00 84.50 198 GLN A O 1
ATOM 1548 N N . GLY A 1 199 ? -3.086 3.932 0.440 1.00 79.81 199 GLY A N 1
ATOM 1549 C CA . GLY A 1 199 ? -1.735 4.461 0.288 1.00 79.81 199 GLY A CA 1
ATOM 1550 C C . GLY A 1 199 ? -0.676 3.372 0.279 1.00 79.81 199 GLY A C 1
ATOM 1551 O O . GLY A 1 199 ? -0.963 2.188 0.451 1.00 79.81 199 GLY A O 1
ATOM 1552 N N . CYS A 1 200 ? 0.571 3.802 0.140 1.00 79.00 200 CYS A N 1
ATOM 1553 C CA . CYS A 1 200 ? 1.745 2.949 0.278 1.00 79.00 200 CYS A CA 1
ATOM 1554 C C . CYS A 1 200 ? 2.473 3.280 1.591 1.00 79.00 200 CYS A C 1
ATOM 1556 O O . CYS A 1 200 ? 2.355 4.388 2.115 1.00 79.00 200 CYS A O 1
ATOM 1558 N N . ASN A 1 201 ? 3.239 2.337 2.129 1.00 76.88 201 ASN A N 1
ATOM 1559 C CA . ASN A 1 201 ? 4.142 2.561 3.255 1.00 76.88 201 ASN A CA 1
ATOM 1560 C C . ASN A 1 201 ? 5.499 1.920 2.940 1.00 76.88 201 ASN A C 1
ATOM 1562 O O . ASN A 1 201 ? 5.738 0.745 3.212 1.00 76.88 201 ASN A O 1
ATOM 1566 N N . GLY A 1 202 ? 6.385 2.681 2.298 1.00 76.50 202 GLY A N 1
ATOM 1567 C CA . GLY A 1 202 ? 7.597 2.117 1.706 1.00 76.50 202 GLY A CA 1
ATOM 1568 C C . GLY A 1 202 ? 7.240 1.139 0.584 1.00 76.50 202 GLY A C 1
ATOM 1569 O O . GLY A 1 202 ? 6.638 1.542 -0.405 1.00 76.50 202 GLY A O 1
ATOM 1570 N N . LEU A 1 203 ? 7.592 -0.140 0.753 1.00 79.25 203 LEU A N 1
ATOM 1571 C CA . LEU A 1 203 ? 7.371 -1.198 -0.245 1.00 79.25 203 LEU A CA 1
ATOM 1572 C C . LEU A 1 203 ? 6.049 -1.965 -0.071 1.00 79.25 203 LEU A C 1
ATOM 1574 O O . LEU A 1 203 ? 5.792 -2.912 -0.813 1.00 79.25 203 LEU A O 1
ATOM 1578 N N . SER A 1 204 ? 5.222 -1.602 0.911 1.00 87.19 204 SER A N 1
ATOM 1579 C CA . SER A 1 204 ? 3.899 -2.195 1.104 1.00 87.19 204 SER A CA 1
ATOM 1580 C C . SER A 1 204 ? 2.787 -1.265 0.625 1.00 87.19 204 SER A C 1
ATOM 1582 O O . SER A 1 204 ? 2.923 -0.040 0.626 1.00 87.19 204 SER A O 1
ATOM 1584 N N . VAL A 1 205 ? 1.664 -1.858 0.234 1.00 88.69 205 VAL A N 1
ATOM 1585 C CA . VAL A 1 205 ? 0.436 -1.156 -0.145 1.00 88.69 205 VAL A CA 1
ATOM 1586 C C . VAL A 1 205 ? -0.663 -1.487 0.844 1.00 88.69 205 VAL A C 1
ATOM 1588 O O . VAL A 1 205 ? -0.824 -2.643 1.236 1.00 88.69 205 VAL A O 1
ATOM 1591 N N . LYS A 1 206 ? -1.430 -0.468 1.227 1.00 90.56 206 LYS A N 1
ATOM 1592 C CA . LYS A 1 206 ? -2.543 -0.563 2.163 1.00 90.56 206 LYS A CA 1
ATOM 1593 C C . LYS A 1 206 ? -3.876 -0.395 1.451 1.00 90.56 206 LYS A C 1
ATOM 1595 O O . LYS A 1 206 ? -4.106 0.571 0.721 1.00 90.56 206 LYS A O 1
ATOM 1600 N N . TYR A 1 207 ? -4.775 -1.317 1.749 1.00 91.25 207 TYR A N 1
ATOM 1601 C CA . TYR A 1 207 ? -6.145 -1.367 1.276 1.00 91.25 207 TYR A CA 1
ATOM 1602 C C . TYR A 1 207 ? -7.102 -1.381 2.457 1.00 91.25 207 TYR A C 1
ATOM 1604 O O . TYR A 1 207 ? -6.860 -2.023 3.479 1.00 91.25 207 TYR A O 1
ATOM 1612 N N . GLN A 1 208 ? -8.232 -0.718 2.279 1.00 90.38 208 GLN A N 1
ATOM 1613 C CA . GLN A 1 208 ? -9.385 -0.857 3.146 1.00 90.38 208 GLN A CA 1
ATOM 1614 C C . GLN A 1 208 ? -10.392 -1.763 2.456 1.00 90.38 208 GLN A C 1
ATOM 1616 O O . GLN A 1 208 ? -10.831 -1.466 1.348 1.00 90.38 208 GLN A O 1
ATOM 1621 N N . LEU A 1 209 ? -10.750 -2.868 3.099 1.00 90.88 209 LEU A N 1
ATOM 1622 C CA . LEU A 1 209 ? -11.742 -3.812 2.599 1.00 90.88 209 LEU A CA 1
ATOM 1623 C C . LEU A 1 209 ? -13.064 -3.611 3.349 1.00 90.88 209 LEU A C 1
ATOM 1625 O O . LEU A 1 209 ? -13.049 -3.387 4.566 1.00 90.88 209 LEU A O 1
ATOM 1629 N N . PRO A 1 210 ? -14.217 -3.719 2.674 1.00 85.19 210 PRO A N 1
ATOM 1630 C CA . PRO A 1 210 ? -15.503 -3.618 3.343 1.00 85.19 210 PRO A CA 1
ATOM 1631 C C . PRO A 1 210 ? -15.708 -4.812 4.275 1.00 85.19 210 PRO A C 1
ATOM 1633 O O . PRO A 1 210 ? -15.529 -5.966 3.886 1.00 85.19 210 PRO A O 1
ATOM 1636 N N . PHE A 1 211 ? -16.123 -4.538 5.511 1.00 76.81 211 PHE A N 1
ATOM 1637 C CA . PHE A 1 211 ? -16.536 -5.582 6.441 1.00 76.81 211 PHE A CA 1
ATOM 1638 C C . PHE A 1 211 ? -18.041 -5.802 6.271 1.00 76.81 211 PHE A C 1
ATOM 1640 O O . PHE A 1 211 ? -18.848 -4.982 6.709 1.00 76.81 211 PHE A O 1
ATOM 1647 N N . SER A 1 212 ? -18.419 -6.879 5.582 1.00 70.94 212 SER A N 1
ATOM 1648 C CA . SER A 1 212 ? -19.818 -7.264 5.356 1.00 70.94 212 SER A CA 1
ATOM 1649 C C . SER A 1 212 ? -20.132 -8.599 6.029 1.00 70.94 212 SER A C 1
ATOM 1651 O O . SER A 1 212 ? -19.229 -9.399 6.284 1.00 70.94 212 SER A O 1
ATOM 1653 N N . GLU A 1 213 ? -21.410 -8.838 6.340 1.00 65.12 213 GLU A N 1
ATOM 1654 C CA . GLU A 1 213 ? -21.888 -10.131 6.843 1.00 65.12 213 GLU A CA 1
ATOM 1655 C C . GLU A 1 213 ? -21.615 -11.216 5.787 1.00 65.12 213 GLU A C 1
ATOM 1657 O O . GLU A 1 213 ? -22.374 -11.383 4.838 1.00 65.12 213 GLU A O 1
ATOM 1662 N N . GLY A 1 214 ? -20.480 -11.909 5.920 1.00 68.25 214 GLY A N 1
ATOM 1663 C CA . GLY A 1 214 ? -20.026 -12.944 4.986 1.00 68.25 214 GLY A CA 1
ATOM 1664 C C . GLY A 1 214 ? -18.545 -12.872 4.607 1.00 68.25 214 GLY A C 1
ATOM 1665 O O . GLY A 1 214 ? -18.029 -13.856 4.091 1.00 68.25 214 GLY A O 1
ATOM 1666 N N . LEU A 1 215 ? -17.852 -11.760 4.884 1.00 75.44 215 LEU A N 1
ATOM 1667 C CA . LEU A 1 215 ? -16.414 -11.626 4.628 1.00 75.44 215 LEU A CA 1
ATOM 1668 C C . LEU A 1 215 ? -15.647 -11.588 5.956 1.00 75.44 215 LEU A C 1
ATOM 1670 O O . LEU A 1 215 ? -15.492 -10.533 6.577 1.00 75.44 215 LEU A O 1
ATOM 1674 N N . SER A 1 216 ? -15.200 -12.751 6.428 1.00 81.81 216 SER A N 1
ATOM 1675 C CA . SER A 1 216 ? -14.370 -12.834 7.630 1.00 81.81 216 SER A CA 1
ATOM 1676 C C . SER A 1 216 ? -12.889 -12.622 7.305 1.00 81.81 216 SER A C 1
ATOM 1678 O O . SER A 1 216 ? -12.441 -12.787 6.170 1.00 81.81 216 SER A O 1
ATOM 1680 N N . VAL A 1 217 ? -12.089 -12.311 8.329 1.00 86.94 217 VAL A N 1
ATOM 1681 C CA . VAL A 1 217 ? -10.620 -12.252 8.204 1.00 86.94 217 VAL A CA 1
ATOM 1682 C C . VAL A 1 217 ? -10.053 -13.571 7.665 1.00 86.94 217 VAL A C 1
ATOM 1684 O O . VAL A 1 217 ? -9.111 -13.551 6.879 1.00 86.94 217 VAL A O 1
ATOM 1687 N N . ALA A 1 218 ? -10.641 -14.709 8.050 1.00 86.81 218 ALA A N 1
ATOM 1688 C CA . ALA A 1 218 ? -10.207 -16.024 7.591 1.00 86.81 218 ALA A CA 1
ATOM 1689 C C . ALA A 1 218 ? -10.467 -16.232 6.091 1.00 86.81 218 ALA A C 1
ATOM 1691 O O . ALA A 1 218 ? -9.640 -16.843 5.417 1.00 86.81 218 ALA A O 1
ATOM 1692 N N . ASP A 1 219 ? -11.561 -15.682 5.560 1.00 88.38 219 ASP A N 1
ATOM 1693 C CA . ASP A 1 219 ? -11.882 -15.769 4.131 1.00 88.38 219 ASP A CA 1
ATOM 1694 C C . ASP A 1 219 ? -10.895 -14.942 3.301 1.00 88.38 219 ASP A C 1
ATOM 1696 O O . ASP A 1 219 ? -10.340 -15.438 2.320 1.00 88.38 219 ASP A O 1
ATOM 1700 N N . VAL A 1 220 ? -10.604 -13.709 3.740 1.00 91.19 220 VAL A N 1
ATOM 1701 C CA . VAL A 1 220 ? -9.600 -12.841 3.098 1.00 91.19 220 VAL A CA 1
ATOM 1702 C C . VAL A 1 220 ? -8.221 -13.499 3.134 1.00 91.19 220 VAL A C 1
ATOM 1704 O O . VAL A 1 220 ? -7.535 -13.546 2.112 1.00 91.19 220 VAL A O 1
ATOM 1707 N N . PHE A 1 221 ? -7.833 -14.051 4.288 1.00 92.00 221 PHE A N 1
ATOM 1708 C CA . PHE A 1 221 ? -6.574 -14.778 4.445 1.00 92.00 221 PHE A CA 1
ATOM 1709 C C . PHE A 1 221 ? -6.502 -15.974 3.492 1.00 92.00 221 PHE A C 1
ATOM 1711 O O . PHE A 1 221 ? -5.541 -16.106 2.739 1.00 92.00 221 PHE A O 1
ATOM 1718 N N . GLY A 1 222 ? -7.537 -16.819 3.471 1.00 91.69 222 GLY A N 1
ATOM 1719 C CA . GLY A 1 222 ? -7.587 -17.992 2.600 1.00 91.69 222 GLY A CA 1
ATOM 1720 C C . GLY A 1 222 ? -7.482 -17.624 1.121 1.00 91.69 222 GLY A C 1
ATOM 1721 O O . GLY A 1 222 ? -6.765 -18.286 0.370 1.00 91.69 222 GLY A O 1
ATOM 1722 N N . PHE A 1 223 ? -8.138 -16.539 0.710 1.00 91.31 223 PHE A N 1
ATOM 1723 C CA . PHE A 1 223 ? -8.112 -16.069 -0.670 1.00 91.31 223 PHE A CA 1
ATOM 1724 C C . PHE A 1 223 ? -6.738 -15.519 -1.086 1.00 91.31 223 PHE A C 1
ATOM 1726 O O . PHE A 1 223 ? -6.264 -15.808 -2.191 1.00 91.31 223 PHE A O 1
ATOM 1733 N N . LEU A 1 224 ? -6.068 -14.770 -0.202 1.00 93.88 224 LEU A N 1
ATOM 1734 C CA . LEU A 1 224 ? -4.707 -14.279 -0.436 1.00 93.88 224 LEU A CA 1
ATOM 1735 C C . LEU A 1 224 ? -3.691 -15.417 -0.455 1.00 93.88 224 LEU A C 1
ATOM 1737 O O . LEU A 1 224 ? -2.880 -15.477 -1.377 1.00 93.88 224 LEU A O 1
ATOM 1741 N N . GLU A 1 225 ? -3.763 -16.352 0.492 1.00 94.12 225 GLU A N 1
ATOM 1742 C CA . GLU A 1 225 ? -2.797 -17.450 0.586 1.00 94.12 225 GLU A CA 1
ATOM 1743 C C . GLU A 1 225 ? -2.852 -18.363 -0.647 1.00 94.12 225 GLU A C 1
ATOM 1745 O O . GLU A 1 225 ? -1.814 -18.724 -1.199 1.00 94.12 225 GLU A O 1
ATOM 1750 N N . GLN A 1 226 ? -4.054 -18.658 -1.159 1.00 94.44 226 GLN A N 1
ATOM 1751 C CA . GLN A 1 226 ? -4.232 -19.440 -2.391 1.00 94.44 226 GLN A CA 1
ATOM 1752 C C . GLN A 1 226 ? -3.608 -18.774 -3.626 1.00 94.44 226 GLN A C 1
ATOM 1754 O O . GLN A 1 226 ? -3.229 -19.459 -4.576 1.00 94.44 226 GLN A O 1
ATOM 1759 N N . ASN A 1 227 ? -3.498 -17.444 -3.629 1.00 94.75 227 ASN A N 1
ATOM 1760 C CA . ASN A 1 227 ? -3.015 -16.666 -4.769 1.00 94.75 227 ASN A CA 1
ATOM 1761 C C . ASN A 1 227 ? -1.625 -16.050 -4.551 1.00 94.75 227 ASN A C 1
ATOM 1763 O O . ASN A 1 227 ? -1.084 -15.445 -5.477 1.00 94.75 227 ASN A O 1
ATOM 1767 N N . ARG A 1 228 ? -1.024 -16.232 -3.370 1.00 92.88 228 ARG A N 1
ATOM 1768 C CA . ARG A 1 228 ? 0.206 -15.560 -2.932 1.00 92.88 228 ARG A CA 1
ATOM 1769 C C . ARG A 1 228 ? 1.351 -15.710 -3.929 1.00 92.88 228 ARG A C 1
ATOM 1771 O O . ARG A 1 228 ? 1.901 -14.713 -4.388 1.00 92.88 228 ARG A O 1
ATOM 1778 N N . ASN A 1 229 ? 1.658 -16.950 -4.312 1.00 92.25 229 ASN A N 1
ATOM 1779 C CA . ASN A 1 229 ? 2.752 -17.247 -5.242 1.00 92.25 229 ASN A CA 1
ATOM 1780 C C . ASN A 1 229 ? 2.466 -16.706 -6.647 1.00 92.25 229 ASN A C 1
ATOM 1782 O O . ASN A 1 229 ? 3.348 -16.141 -7.283 1.00 92.25 229 ASN A O 1
ATOM 1786 N N . ARG A 1 230 ? 1.217 -16.833 -7.114 1.00 93.25 230 ARG A N 1
ATOM 1787 C CA . ARG A 1 230 ? 0.791 -16.375 -8.445 1.00 93.25 230 ARG A CA 1
ATOM 1788 C C . ARG A 1 230 ? 0.881 -14.856 -8.590 1.00 93.25 230 ARG A C 1
ATOM 1790 O O . ARG A 1 230 ? 1.188 -14.368 -9.669 1.00 93.25 230 ARG A O 1
ATOM 1797 N N . LEU A 1 231 ? 0.581 -14.122 -7.522 1.00 91.62 231 LEU A N 1
ATOM 1798 C CA . LEU A 1 231 ? 0.619 -12.658 -7.492 1.00 91.62 231 LEU A CA 1
ATOM 1799 C C . LEU A 1 231 ? 1.995 -12.105 -7.102 1.00 91.62 231 LEU A C 1
ATOM 1801 O O . LEU A 1 231 ? 2.181 -10.892 -7.103 1.00 91.62 231 LEU A O 1
ATOM 1805 N N . GLY A 1 232 ? 2.943 -12.973 -6.737 1.00 92.00 232 GLY A N 1
ATOM 1806 C CA . GLY A 1 232 ? 4.251 -12.558 -6.247 1.00 92.00 232 GLY A CA 1
ATOM 1807 C C . GLY A 1 232 ? 4.166 -11.758 -4.947 1.00 92.00 232 GLY A C 1
ATOM 1808 O O . GLY A 1 232 ? 4.884 -10.771 -4.812 1.00 92.00 232 GLY A O 1
ATOM 1809 N N . ILE A 1 233 ? 3.302 -12.151 -4.005 1.00 94.69 233 ILE A N 1
ATOM 1810 C CA . ILE A 1 233 ? 3.172 -11.514 -2.684 1.00 94.69 233 ILE A CA 1
ATOM 1811 C C . ILE A 1 233 ? 4.192 -12.130 -1.717 1.00 94.69 233 ILE A C 1
ATOM 1813 O O . ILE A 1 233 ? 4.131 -13.322 -1.406 1.00 94.69 233 ILE A O 1
ATOM 1817 N N . ALA A 1 234 ? 5.113 -11.312 -1.206 1.00 93.50 234 ALA A N 1
ATOM 1818 C CA . ALA A 1 234 ? 6.093 -11.743 -0.213 1.00 93.50 234 ALA A CA 1
ATOM 1819 C C . ALA A 1 234 ? 5.458 -11.853 1.172 1.00 93.50 234 ALA A C 1
ATOM 1821 O O . ALA A 1 234 ? 5.573 -12.890 1.821 1.00 93.50 234 ALA A O 1
ATOM 1822 N N . GLU A 1 235 ? 4.761 -10.807 1.608 1.00 94.00 235 GLU A N 1
ATOM 1823 C CA . GLU A 1 235 ? 4.171 -10.707 2.943 1.00 94.00 235 GLU A CA 1
ATOM 1824 C C . GLU A 1 235 ? 2.822 -9.994 2.859 1.00 94.00 235 GLU A C 1
ATOM 1826 O O . GLU A 1 235 ? 2.600 -9.152 1.988 1.00 94.00 235 GLU A O 1
ATOM 1831 N N . TYR A 1 236 ? 1.917 -10.317 3.777 1.00 95.00 236 TYR A N 1
ATOM 1832 C CA . TYR A 1 236 ? 0.687 -9.561 3.957 1.00 95.00 236 TYR A CA 1
ATOM 1833 C C . TYR A 1 236 ? 0.246 -9.588 5.417 1.00 95.00 236 TYR A C 1
ATOM 1835 O O . TYR A 1 236 ? 0.603 -10.490 6.178 1.00 95.00 236 TYR A O 1
ATOM 1843 N N . SER A 1 237 ? -0.551 -8.599 5.805 1.00 92.75 237 SER A N 1
ATOM 1844 C CA . SER A 1 237 ? -1.214 -8.561 7.104 1.00 92.75 237 SER A CA 1
ATOM 1845 C C . SER A 1 237 ? -2.658 -8.107 6.943 1.00 92.75 237 SER A C 1
ATOM 1847 O O . SER A 1 237 ? -2.966 -7.276 6.091 1.00 92.75 237 SER A O 1
ATOM 1849 N N . ILE A 1 238 ? -3.549 -8.696 7.740 1.00 92.00 238 ILE A N 1
ATOM 1850 C CA . ILE A 1 238 ? -4.965 -8.338 7.780 1.00 92.00 238 ILE A CA 1
ATOM 1851 C C . ILE A 1 238 ? -5.301 -8.005 9.226 1.00 92.00 238 ILE A C 1
ATOM 1853 O O . ILE A 1 238 ? -5.121 -8.841 10.116 1.00 92.00 238 ILE A O 1
ATOM 1857 N N . SER A 1 239 ? -5.816 -6.807 9.464 1.00 86.31 239 SER A N 1
ATOM 1858 C CA . SER A 1 239 ? -6.277 -6.375 10.780 1.00 86.31 239 SER A CA 1
ATOM 1859 C C . SER A 1 239 ? -7.690 -5.821 10.712 1.00 86.31 239 SER A C 1
ATOM 1861 O O . SER A 1 239 ? -8.131 -5.251 9.716 1.00 86.31 239 SER A O 1
ATOM 1863 N N . GLN A 1 240 ? -8.428 -5.987 11.805 1.00 83.31 240 GLN A N 1
ATOM 1864 C CA . GLN A 1 240 ? -9.640 -5.208 12.006 1.00 83.31 240 GLN A CA 1
ATOM 1865 C C . GLN A 1 240 ? -9.250 -3.781 12.390 1.00 83.31 240 GLN A C 1
ATOM 1867 O O . GLN A 1 240 ? -8.275 -3.583 13.119 1.00 83.31 240 GLN A O 1
ATOM 1872 N N . SER A 1 241 ? -10.044 -2.806 11.948 1.00 83.62 241 SER A N 1
ATOM 1873 C CA . SER A 1 241 ? -9.819 -1.404 12.287 1.00 83.62 241 SER A CA 1
ATOM 1874 C C . SER A 1 241 ? -9.654 -1.174 13.798 1.00 83.62 241 SER A C 1
ATOM 1876 O O . SER A 1 241 ? -10.366 -1.721 14.656 1.00 83.62 241 SER A O 1
ATOM 1878 N N . THR A 1 242 ? -8.676 -0.341 14.137 1.00 86.75 242 THR A N 1
ATOM 1879 C CA . THR A 1 242 ? -8.385 0.029 15.522 1.00 86.75 242 THR A CA 1
ATOM 1880 C C . THR A 1 242 ? -9.107 1.324 15.904 1.00 86.75 242 THR A C 1
ATOM 1882 O O . THR A 1 242 ? -9.609 2.060 15.053 1.00 86.75 242 THR A O 1
ATOM 1885 N N . LEU A 1 243 ? -9.158 1.647 17.203 1.00 87.31 243 LEU A N 1
ATOM 1886 C CA . LEU A 1 243 ? -9.645 2.967 17.633 1.00 87.31 243 LEU A CA 1
ATOM 1887 C C . LEU A 1 243 ? -8.760 4.103 17.107 1.00 87.31 243 LEU A C 1
ATOM 1889 O O . LEU A 1 243 ? -9.259 5.198 16.873 1.00 87.31 243 LEU A O 1
ATOM 1893 N N . GLU A 1 244 ? -7.471 3.830 16.907 1.00 88.19 244 GLU A N 1
ATOM 1894 C CA . GLU A 1 244 ? -6.526 4.761 16.299 1.00 88.19 244 GLU A CA 1
ATOM 1895 C C . GLU A 1 244 ? -6.853 4.999 14.827 1.00 88.19 244 GLU A C 1
ATOM 1897 O O . GLU A 1 244 ? -6.959 6.149 14.412 1.00 88.19 244 GLU A O 1
ATOM 1902 N N . THR A 1 245 ? -7.155 3.945 14.069 1.00 85.12 245 THR A N 1
ATOM 1903 C CA . THR A 1 245 ? -7.642 4.080 12.692 1.00 85.12 245 THR A CA 1
ATOM 1904 C C . THR A 1 245 ? -8.928 4.908 12.632 1.00 85.12 245 THR A C 1
ATOM 1906 O O . THR A 1 245 ? -9.041 5.824 11.820 1.00 85.12 245 THR A O 1
ATOM 1909 N N . ILE A 1 246 ? -9.893 4.635 13.516 1.00 87.88 246 ILE A N 1
ATOM 1910 C CA . ILE A 1 246 ? -11.155 5.392 13.587 1.00 87.88 246 ILE A CA 1
ATOM 1911 C C . ILE A 1 246 ? -10.891 6.870 13.910 1.00 87.88 246 ILE A C 1
ATOM 1913 O O . ILE A 1 246 ? -11.503 7.757 13.313 1.00 87.88 246 ILE A O 1
ATOM 1917 N N . PHE A 1 247 ? -9.971 7.149 14.835 1.00 88.12 247 PHE A N 1
ATOM 1918 C CA . PHE A 1 247 ? -9.550 8.509 15.160 1.00 88.12 247 PHE A CA 1
ATOM 1919 C C . PHE A 1 247 ? -8.919 9.213 13.954 1.00 88.12 247 PHE A C 1
ATOM 1921 O O . PHE A 1 247 ? -9.356 10.309 13.601 1.00 88.12 247 PHE A O 1
ATOM 1928 N N . ASN A 1 248 ? -7.957 8.569 13.290 1.00 85.75 248 ASN A N 1
ATOM 1929 C CA . ASN A 1 248 ? -7.277 9.109 12.113 1.00 85.75 248 ASN A CA 1
ATOM 1930 C C . ASN A 1 248 ? -8.263 9.374 10.971 1.00 85.75 248 ASN A C 1
ATOM 1932 O O . ASN A 1 248 ? -8.198 10.420 10.333 1.00 85.75 248 ASN A O 1
ATOM 1936 N N . HIS A 1 249 ? -9.241 8.490 10.773 1.00 85.12 249 HIS A N 1
ATOM 1937 C CA . HIS A 1 249 ? -10.320 8.700 9.814 1.00 85.12 249 HIS A CA 1
ATOM 1938 C C . HIS A 1 249 ? -11.164 9.943 10.144 1.00 85.12 249 HIS A C 1
ATOM 1940 O O . HIS A 1 249 ? -11.563 10.678 9.242 1.00 85.12 249 HIS A O 1
ATOM 1946 N N . PHE A 1 250 ? -11.449 10.218 11.422 1.00 87.75 250 PHE A N 1
ATOM 1947 C CA . PHE A 1 250 ? -12.130 11.461 11.796 1.00 87.75 250 PHE A CA 1
ATOM 1948 C C . PHE A 1 250 ? -11.253 12.699 11.615 1.00 87.75 250 PHE A C 1
ATOM 1950 O O . PHE A 1 250 ? -11.794 13.737 11.246 1.00 87.75 250 PHE A O 1
ATOM 1957 N N . ALA A 1 251 ? -9.947 12.593 11.866 1.00 85.56 251 ALA A N 1
ATOM 1958 C CA . ALA A 1 251 ? -8.983 13.681 11.703 1.00 85.56 251 ALA A CA 1
ATOM 1959 C C . ALA A 1 251 ? -8.712 14.035 10.234 1.00 85.56 251 ALA A C 1
ATOM 1961 O O . ALA A 1 251 ? -8.552 15.204 9.908 1.00 85.56 251 ALA A O 1
ATOM 1962 N N . ALA A 1 252 ? -8.696 13.046 9.341 1.00 83.12 252 ALA A N 1
ATOM 1963 C CA . ALA A 1 252 ? -8.512 13.272 7.909 1.00 83.12 252 ALA A CA 1
ATOM 1964 C C . ALA A 1 252 ? -9.743 13.912 7.236 1.00 83.12 252 ALA A C 1
ATOM 1966 O O . ALA A 1 252 ? -9.608 14.572 6.213 1.00 83.12 252 ALA A O 1
ATOM 1967 N N . ASN A 1 253 ? -10.937 13.723 7.812 1.00 76.38 253 ASN A N 1
ATOM 1968 C CA . ASN A 1 253 ? -12.221 14.177 7.264 1.00 76.38 253 ASN A CA 1
ATOM 1969 C C . ASN A 1 253 ? -12.808 15.411 7.989 1.00 76.38 253 ASN A C 1
ATOM 1971 O O . ASN A 1 253 ? -14.026 15.618 7.947 1.00 76.38 253 ASN A O 1
ATOM 1975 N N . SER A 1 254 ? -11.988 16.173 8.722 1.00 61.62 254 SER A N 1
ATOM 1976 C CA . SER A 1 254 ? -12.413 17.338 9.521 1.00 61.62 254 SER A CA 1
ATOM 1977 C C . SER A 1 254 ? -12.068 18.677 8.898 1.00 61.62 254 SER A C 1
ATOM 1979 O O . SER A 1 254 ? -10.947 18.774 8.358 1.00 61.62 254 SER A O 1
#

Foldseek 3Di:
DLVVLVVVVPPPPPDDDDDDDPDLVVCLVRPQKDFFDAPNDTPDMDGQVVLCVVQQQWKKKKFFFAADDPVQLVVQLVVLLCVLPPPPCPPPPPVVVVVVPDDDDDPPPPPSPDLQRDWAALVSLQVVCVVVPHSVVSVCLQVVDPDLACQLRVVVNVCCVPVRTDRSSSVSSSVVLVVLVVLVVVVCCVVAPPKDWDHADRRMTMIIGGNDPPDDPVNVVVVCVVCCVVSRTPDMDMGGDGVVNSSVVVNVVD

Radius of gyration: 27.7 Å; chains: 1; bounding box: 68×41×86 Å